Protein AF-0000000074259814 (afdb_homodimer)

Nearest PDB structures (foldseek):
  3u5w-assembly1_A-2  TM=7.850E-01  e=5.175E-07  Brucella abortus 2308
  2hti-assembly1_A-2  TM=7.514E-01  e=2.465E-05  Halalkalibacterium halodurans
  2hq7-assembly1_B  TM=5.993E-01  e=6.341E-03  Clostridium acetobutylicum
  2i02-assembly1_A  TM=4.825E-01  e=2.960E-03  Nostoc punctiforme PCC 73102
  7kpz-assembly1_A  TM=5.649E-01  e=2.610E-02  Streptococcus sp.

pLDDT: mean 84.38, std 19.44, range [22.45, 98.81]

InterPro domains:
  IPR012349 FMN-binding split barrel [G3DSA:2.30.110.10] (7-139)
  IPR024747 Pyridoxamine 5'-phosphate oxidase-related [PF12900] (12-137)

Structure (mmCIF, N/CA/C/O backbone):
data_AF-0000000074259814-model_v1
#
loop_
_entity.id
_entity.type
_entity.pdbx_description
1 polymer "Pyridoxamine 5'-phosphate oxidase family protein"
#
loop_
_atom_site.group_PDB
_atom_site.id
_atom_site.type_symbol
_atom_site.label_atom_id
_atom_site.label_alt_id
_atom_site.label_comp_id
_atom_site.label_asym_id
_atom_site.label_entity_id
_atom_site.label_seq_id
_atom_site.pdbx_PDB_ins_code
_atom_site.Cartn_x
_atom_site.Cartn_y
_atom_site.Cartn_z
_atom_site.occupancy
_atom_site.B_iso_or_equiv
_atom_site.auth_seq_id
_atom_site.auth_comp_id
_atom_site.auth_asym_id
_atom_site.auth_atom_id
_atom_site.pdbx_PDB_model_num
ATOM 1 N N . MET A 1 1 ? -16.906 -29.109 -0.306 1 22.45 1 MET A N 1
ATOM 2 C CA . MET A 1 1 ? -15.516 -28.703 -0.455 1 22.45 1 MET A CA 1
ATOM 3 C C . MET A 1 1 ? -15.414 -27.188 -0.625 1 22.45 1 MET A C 1
ATOM 5 O O . MET A 1 1 ? -15.828 -26.641 -1.652 1 22.45 1 MET A O 1
ATOM 9 N N . ASN A 1 2 ? -15.75 -26.375 0.328 1 28.73 2 ASN A N 1
ATOM 10 C CA . ASN A 1 2 ? -15.836 -24.922 0.382 1 28.73 2 ASN A CA 1
ATOM 11 C C . ASN A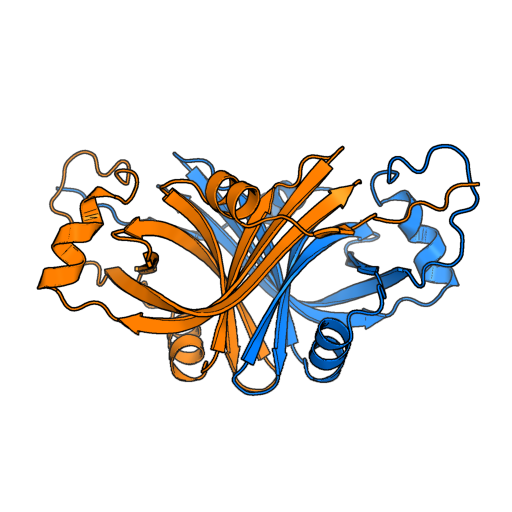 1 2 ? -14.539 -24.266 -0.099 1 28.73 2 ASN A C 1
ATOM 13 O O . ASN A 1 2 ? -13.461 -24.562 0.418 1 28.73 2 ASN A O 1
ATOM 17 N N . GLY A 1 3 ? -14.32 -24.188 -1.345 1 33.53 3 GLY A N 1
ATOM 18 C CA . GLY A 1 3 ? -13.125 -23.672 -1.995 1 33.53 3 GLY A CA 1
ATOM 19 C C . GLY A 1 3 ? -12.547 -22.453 -1.311 1 33.53 3 GLY A C 1
ATOM 20 O O . GLY A 1 3 ? -13.219 -21.812 -0.496 1 33.53 3 GLY A O 1
ATOM 21 N N . PRO A 1 4 ? -11.203 -22.312 -1.017 1 41.69 4 PRO A N 1
ATOM 22 C CA . PRO A 1 4 ? -10.516 -21.281 -0.24 1 41.69 4 PRO A CA 1
ATOM 23 C C . PRO A 1 4 ? -10.914 -19.875 -0.662 1 41.69 4 PRO A C 1
ATOM 25 O O . PRO A 1 4 ? -10.062 -18.984 -0.753 1 41.69 4 PRO A O 1
ATOM 28 N N . PHE A 1 5 ? -12.258 -19.672 -1.008 1 45.06 5 PHE A N 1
ATOM 29 C CA . PHE A 1 5 ? -12.664 -18.328 -1.432 1 45.06 5 PHE A CA 1
ATOM 30 C C . PHE A 1 5 ? -12.414 -17.312 -0.329 1 45.06 5 PHE A C 1
ATOM 32 O O . PHE A 1 5 ? -12.492 -17.641 0.857 1 45.06 5 PHE A O 1
ATOM 39 N N . THR A 1 6 ? -11.398 -16.531 -0.652 1 55.47 6 THR A N 1
ATOM 40 C CA . THR A 1 6 ? -11.438 -15.32 0.168 1 55.47 6 THR A CA 1
ATOM 41 C C . THR A 1 6 ? -12.789 -14.617 0.036 1 55.47 6 THR A C 1
ATOM 43 O O . THR A 1 6 ? -13.266 -14.383 -1.076 1 55.47 6 THR A O 1
ATOM 46 N N . TYR A 1 7 ? -13.695 -14.891 0.992 1 61.22 7 TYR A N 1
ATOM 47 C CA . TYR A 1 7 ? -14.961 -14.172 1.06 1 61.22 7 TYR A CA 1
ATOM 48 C C . TYR A 1 7 ? -14.742 -12.727 1.497 1 61.22 7 TYR A C 1
ATOM 50 O O . TYR A 1 7 ? -14.094 -12.469 2.516 1 61.22 7 TYR A O 1
ATOM 58 N N . THR A 1 8 ? -14.961 -11.945 0.479 1 72.31 8 THR A N 1
ATOM 59 C CA . THR A 1 8 ? -14.883 -10.523 0.776 1 72.31 8 THR A CA 1
ATOM 60 C C . THR A 1 8 ? -16.281 -9.938 0.983 1 72.31 8 THR A C 1
ATOM 62 O O . THR A 1 8 ? -17.188 -10.188 0.189 1 72.31 8 THR A O 1
ATOM 65 N N . ALA A 1 9 ? -16.5 -9.453 2.205 1 82.31 9 ALA A N 1
ATOM 66 C CA . ALA A 1 9 ? -17.734 -8.766 2.521 1 82.31 9 ALA A CA 1
ATOM 67 C C . ALA A 1 9 ? -17.516 -7.266 2.699 1 82.31 9 ALA A C 1
ATOM 69 O O . ALA A 1 9 ? -16.469 -6.848 3.203 1 82.31 9 ALA A O 1
ATOM 70 N N . GLY A 1 10 ? -18.562 -6.527 2.307 1 91.75 10 GLY A N 1
ATOM 71 C CA . GLY A 1 10 ? -18.484 -5.094 2.531 1 91.75 10 GLY A CA 1
ATOM 72 C C . GLY A 1 10 ? -18.594 -4.711 3.994 1 91.75 10 GLY A C 1
ATOM 73 O O . GLY A 1 10 ? -19.219 -5.418 4.781 1 91.75 10 GLY A O 1
ATOM 74 N N . MET A 1 11 ? -17.906 -3.711 4.332 1 94.5 11 MET A N 1
ATOM 75 C CA . MET A 1 11 ? -18.031 -3.096 5.648 1 94.5 11 MET A CA 1
ATOM 76 C C . MET A 1 11 ? -19.016 -1.937 5.617 1 94.5 11 MET A C 1
ATOM 78 O O . MET A 1 11 ? -19.094 -1.201 4.633 1 94.5 11 MET A O 1
ATOM 82 N N . ASP A 1 12 ? -19.703 -1.802 6.699 1 94.31 12 ASP A N 1
ATOM 83 C CA . ASP A 1 12 ? -20.562 -0.622 6.762 1 94.31 12 ASP A CA 1
ATOM 84 C C . ASP A 1 12 ? -19.797 0.584 7.305 1 94.31 12 ASP A C 1
ATOM 86 O O . ASP A 1 12 ? -18.625 0.477 7.641 1 94.31 12 ASP A O 1
ATOM 90 N N . GLU A 1 13 ? -20.531 1.674 7.312 1 94.06 13 GLU A N 1
ATOM 91 C CA . GLU A 1 13 ? -19.875 2.934 7.652 1 94.06 13 GLU A CA 1
ATOM 92 C C . GLU A 1 13 ? -19.297 2.893 9.07 1 94.06 13 GLU A C 1
ATOM 94 O O . GLU A 1 13 ? -18.203 3.398 9.32 1 94.06 13 GLU A O 1
ATOM 99 N N . ALA A 1 14 ? -20.016 2.299 9.969 1 96.06 14 ALA A N 1
ATOM 100 C CA . ALA A 1 14 ? -19.562 2.215 11.352 1 96.06 14 ALA A CA 1
ATOM 101 C C . ALA A 1 14 ? -18.297 1.354 11.461 1 96.06 14 ALA A C 1
ATOM 103 O O . ALA A 1 14 ? -17.375 1.685 12.203 1 96.06 14 ALA A O 1
ATOM 104 N N . GLU A 1 15 ? -18.266 0.265 10.758 1 95.62 15 GLU A N 1
ATOM 105 C CA . GLU A 1 15 ? -17.109 -0.625 10.727 1 95.62 15 GLU A CA 1
ATOM 106 C C . GLU A 1 15 ? -15.891 0.081 10.148 1 95.62 15 GLU A C 1
ATOM 108 O O . GLU A 1 15 ? -14.773 -0.07 10.656 1 95.62 15 GLU A O 1
ATOM 113 N N . VAL A 1 16 ? -16.109 0.835 9.055 1 96.19 16 VAL A N 1
ATOM 114 C CA . VAL A 1 16 ? -15.031 1.577 8.398 1 96.19 16 VAL A CA 1
ATOM 115 C C . VAL A 1 16 ? -14.453 2.604 9.367 1 96.19 16 VAL A C 1
ATOM 117 O O . VAL A 1 16 ? -13.227 2.713 9.508 1 96.19 16 VAL A O 1
ATOM 120 N N . GLU A 1 17 ? -15.305 3.334 10.086 1 95.25 17 GLU A N 1
ATOM 121 C CA . GLU A 1 17 ? -14.844 4.336 11.039 1 95.25 17 GLU A CA 1
ATOM 122 C C . GLU A 1 17 ? -14.047 3.695 12.172 1 95.25 17 GLU A C 1
ATOM 124 O O . GLU A 1 17 ? -13.008 4.223 12.578 1 95.25 17 GLU A O 1
ATOM 129 N N . ALA A 1 18 ? -14.539 2.584 12.656 1 95.81 18 ALA A N 1
ATOM 130 C CA . ALA A 1 18 ? -13.852 1.876 13.727 1 95.81 18 ALA A CA 1
ATOM 131 C C . ALA A 1 18 ? -12.484 1.377 13.266 1 95.81 18 ALA A C 1
ATOM 133 O O . ALA A 1 18 ? -11.5 1.444 14.016 1 95.81 18 ALA A O 1
ATOM 134 N N . ALA A 1 19 ? -12.398 0.912 12.07 1 95.94 19 ALA A N 1
ATOM 135 C CA . ALA A 1 19 ? -11.156 0.394 11.492 1 95.94 19 ALA A CA 1
ATOM 136 C C . ALA A 1 19 ? -10.117 1.5 11.352 1 95.94 19 ALA A C 1
ATOM 138 O O . ALA A 1 19 ? -8.93 1.287 11.625 1 95.94 19 ALA A O 1
ATOM 139 N N . LEU A 1 20 ? -10.531 2.693 10.93 1 95.62 20 LEU A N 1
ATOM 140 C CA . LEU A 1 20 ? -9.609 3.803 10.711 1 95.62 20 LEU A CA 1
ATOM 141 C C . LEU A 1 20 ? -9.109 4.363 12.031 1 95.62 20 LEU A C 1
ATOM 143 O O . LEU A 1 20 ? -7.949 4.773 12.141 1 95.62 20 LEU A O 1
ATOM 147 N N . GLY A 1 21 ? -10.07 4.395 13.023 1 94.75 21 GLY A N 1
ATOM 148 C CA . GLY A 1 21 ? -9.703 5.012 14.289 1 94.75 21 GLY A CA 1
ATOM 149 C C . GLY A 1 21 ? -9.344 6.48 14.156 1 94.75 21 GLY A C 1
ATOM 150 O O . GLY A 1 21 ? -9.805 7.152 13.234 1 94.75 21 GLY A O 1
ATOM 151 N N . ASP A 1 22 ? -8.469 6.961 15.141 1 93.38 22 ASP A N 1
ATOM 152 C CA . ASP A 1 22 ? -8.164 8.391 15.188 1 93.38 22 ASP A CA 1
ATOM 153 C C . ASP A 1 22 ? -6.867 8.695 14.438 1 93.38 22 ASP A C 1
ATOM 155 O O . ASP A 1 22 ? -6.668 9.82 13.969 1 93.38 22 ASP A O 1
ATOM 159 N N . ALA A 1 23 ? -5.961 7.719 14.492 1 93 23 ALA A N 1
ATOM 160 C CA . ALA A 1 23 ? -4.66 7.871 13.844 1 93 23 ALA A CA 1
ATOM 161 C C . ALA A 1 23 ? -4.016 6.512 13.586 1 93 23 ALA A C 1
ATOM 163 O O . ALA A 1 23 ? -4.449 5.496 14.133 1 93 23 ALA A O 1
ATOM 164 N N . GLY A 1 24 ? -2.959 6.516 12.727 1 92.75 24 GLY A N 1
ATOM 165 C CA . GLY A 1 24 ? -2.234 5.289 12.438 1 92.75 24 GLY A CA 1
ATOM 166 C C . GLY A 1 24 ? -1.347 5.391 11.211 1 92.75 24 GLY A C 1
ATOM 167 O O . GLY A 1 24 ? -0.876 6.48 10.867 1 92.75 24 GLY A O 1
ATOM 168 N N . THR A 1 25 ? -1.003 4.25 10.656 1 94.88 25 THR A N 1
ATOM 169 C CA . THR A 1 25 ? -0.223 4.156 9.43 1 94.88 25 THR A CA 1
ATOM 170 C C . THR A 1 25 ? -1.093 3.668 8.273 1 94.88 25 THR A C 1
ATOM 172 O O . THR A 1 25 ? -1.881 2.732 8.43 1 94.88 25 THR A O 1
ATOM 175 N N . ALA A 1 26 ? -1.048 4.336 7.184 1 97 26 ALA A N 1
ATOM 176 C CA . ALA A 1 26 ? -1.699 3.945 5.934 1 97 26 ALA A CA 1
ATOM 177 C C . ALA A 1 26 ? -0.68 3.783 4.809 1 97 26 ALA A C 1
ATOM 179 O O . ALA A 1 26 ? 0.474 4.195 4.945 1 97 26 ALA A O 1
ATOM 180 N N . VAL A 1 27 ? -1.088 3.162 3.742 1 98.19 27 VAL A N 1
ATOM 181 C CA . VAL A 1 27 ? -0.309 3.189 2.51 1 98.19 27 VAL A CA 1
ATOM 182 C C . VAL A 1 27 ? -0.882 4.238 1.56 1 98.19 27 VAL A C 1
ATOM 184 O O . VAL A 1 27 ? -2.088 4.258 1.298 1 98.19 27 VAL A O 1
ATOM 187 N N . LEU A 1 28 ? -0.039 5.094 1.162 1 98.31 28 LEU A N 1
ATOM 188 C CA . LEU A 1 28 ? -0.382 6.043 0.109 1 98.31 28 LEU A CA 1
ATOM 189 C C . LEU A 1 28 ? 0.084 5.535 -1.253 1 98.31 28 LEU A C 1
ATOM 191 O O . LEU A 1 28 ? 1.278 5.316 -1.462 1 98.31 28 LEU A O 1
ATOM 195 N N . ALA A 1 29 ? -0.827 5.309 -2.168 1 98.81 29 ALA A N 1
ATOM 196 C CA . ALA A 1 29 ? -0.508 4.906 -3.535 1 98.81 29 ALA A CA 1
ATOM 197 C C . ALA A 1 29 ? -0.645 6.082 -4.496 1 98.81 29 ALA A C 1
ATOM 199 O O . ALA A 1 29 ? -1.605 6.852 -4.414 1 98.81 29 ALA A O 1
ATOM 200 N N . LEU A 1 30 ? 0.3 6.273 -5.363 1 98.69 30 LEU A N 1
ATOM 201 C CA . LEU A 1 30 ? 0.395 7.328 -6.363 1 98.69 30 LEU A CA 1
ATOM 202 C C . LEU A 1 30 ? 0.618 6.742 -7.754 1 98.69 30 LEU A C 1
ATOM 204 O O . LEU A 1 30 ? 0.928 5.555 -7.891 1 98.69 30 LEU A O 1
ATOM 208 N N . ALA A 1 31 ? 0.425 7.559 -8.781 1 98.75 31 ALA A N 1
ATOM 209 C CA . ALA A 1 31 ? 0.536 7.082 -10.156 1 98.75 31 ALA A CA 1
ATOM 210 C C . ALA A 1 31 ? 1.151 8.148 -11.062 1 98.75 31 ALA A C 1
ATOM 212 O O . ALA A 1 31 ? 0.877 9.336 -10.898 1 98.75 31 ALA A O 1
ATOM 213 N N . ASP A 1 32 ? 1.951 7.75 -11.93 1 98.44 32 ASP A N 1
ATOM 214 C CA . ASP A 1 32 ? 2.482 8.539 -13.031 1 98.44 32 ASP A CA 1
ATOM 215 C C . ASP A 1 32 ? 2.5 7.73 -14.328 1 98.44 32 ASP A C 1
ATOM 217 O O . ASP A 1 32 ? 3.438 6.969 -14.578 1 98.44 32 ASP A O 1
ATOM 221 N N . GLY A 1 33 ? 1.495 7.988 -15.156 1 98.25 33 GLY A N 1
ATOM 222 C CA . GLY A 1 33 ? 1.36 7.133 -16.328 1 98.25 33 GLY A CA 1
ATOM 223 C C . GLY A 1 33 ? 1.065 5.688 -15.977 1 98.25 33 GLY A C 1
ATOM 224 O O . GLY A 1 33 ? 0.068 5.395 -15.312 1 98.25 33 GLY A O 1
ATOM 225 N N . ASP A 1 34 ? 1.955 4.805 -16.406 1 98.69 34 ASP A N 1
ATOM 226 C CA . ASP A 1 34 ? 1.784 3.375 -16.172 1 98.69 34 ASP A CA 1
ATOM 227 C C . ASP A 1 34 ? 2.705 2.895 -15.047 1 98.69 34 ASP A C 1
ATOM 229 O O . ASP A 1 34 ? 2.965 1.695 -14.922 1 98.69 34 ASP A O 1
ATOM 233 N N . ARG A 1 35 ? 3.178 3.85 -14.242 1 98.62 35 ARG A N 1
ATOM 234 C CA . ARG A 1 35 ? 4.07 3.541 -13.125 1 98.62 35 ARG A CA 1
ATOM 235 C C . ARG A 1 35 ? 3.395 3.828 -11.789 1 98.62 35 ARG A C 1
ATOM 237 O O . ARG A 1 35 ? 2.861 4.918 -11.578 1 98.62 35 ARG A O 1
ATOM 244 N N . ALA A 1 36 ? 3.443 2.846 -10.93 1 98.81 36 ALA A N 1
ATOM 245 C CA . ALA A 1 36 ? 2.865 3.002 -9.594 1 98.81 36 ALA A CA 1
ATOM 246 C C . ALA A 1 36 ? 3.932 3.406 -8.578 1 98.81 36 ALA A C 1
ATOM 248 O O . ALA A 1 36 ? 5.125 3.225 -8.82 1 98.81 36 ALA A O 1
ATOM 249 N N . TYR A 1 37 ? 3.57 3.963 -7.543 1 97.81 37 TYR A N 1
ATOM 250 C CA . TYR A 1 37 ? 4.375 4.266 -6.363 1 97.81 37 TYR A CA 1
ATOM 251 C C . TYR A 1 37 ? 3.568 4.062 -5.09 1 97.81 37 TYR A C 1
ATOM 253 O O . TYR A 1 37 ? 2.361 4.32 -5.059 1 97.81 37 TYR A O 1
ATOM 261 N N . ALA A 1 38 ? 4.133 3.609 -4.059 1 98.25 38 ALA A N 1
ATOM 262 C CA . ALA A 1 38 ? 3.451 3.412 -2.779 1 98.25 38 ALA A CA 1
ATOM 263 C C . ALA A 1 38 ? 4.418 3.584 -1.611 1 98.25 38 ALA A C 1
ATOM 265 O O . ALA A 1 38 ? 5.578 3.168 -1.691 1 98.25 38 ALA A O 1
ATOM 266 N N . VAL A 1 39 ? 3.93 4.129 -0.521 1 95.69 39 VAL A N 1
ATOM 267 C CA . VAL A 1 39 ? 4.746 4.367 0.665 1 95.69 39 VAL A CA 1
ATOM 268 C C . VAL A 1 39 ? 3.859 4.379 1.908 1 95.69 39 VAL A C 1
ATOM 270 O O . VAL A 1 39 ? 2.736 4.887 1.874 1 95.69 39 VAL A O 1
ATOM 273 N N . PRO A 1 40 ? 4.352 3.803 2.986 1 95.94 40 PRO A N 1
ATOM 274 C CA . PRO A 1 40 ? 3.605 3.996 4.23 1 95.94 40 PRO A CA 1
ATOM 275 C C . PRO A 1 40 ? 3.697 5.426 4.762 1 95.94 40 PRO A C 1
ATOM 277 O O . PRO A 1 40 ? 4.766 6.039 4.699 1 95.94 40 PRO A O 1
ATOM 280 N N . VAL A 1 41 ? 2.6 5.906 5.223 1 92.75 41 VAL A N 1
ATOM 281 C CA . VAL A 1 41 ? 2.561 7.25 5.789 1 92.75 41 VAL A CA 1
ATOM 282 C C . VAL A 1 41 ? 1.709 7.25 7.059 1 92.75 41 VAL A C 1
ATOM 284 O O . VAL A 1 41 ? 0.817 6.414 7.215 1 92.75 41 VAL A O 1
ATOM 287 N N . SER A 1 42 ? 1.939 8.172 7.91 1 92.12 42 SER A N 1
ATOM 288 C CA . SER A 1 42 ? 1.06 8.383 9.055 1 92.12 42 SER A CA 1
ATOM 289 C C . SER A 1 42 ? -0.194 9.156 8.656 1 92.12 42 SER A C 1
ATOM 291 O O . SER A 1 42 ? -0.139 10.039 7.801 1 92.12 42 SER A O 1
ATOM 293 N N . TYR A 1 43 ? -1.239 8.812 9.312 1 95.06 43 TYR A N 1
ATOM 294 C CA . TYR A 1 43 ? -2.459 9.586 9.125 1 95.06 43 TYR A CA 1
ATOM 295 C C . TYR A 1 43 ? -3.123 9.891 10.461 1 95.06 43 TYR A C 1
ATOM 297 O O . TYR A 1 43 ? -2.852 9.227 11.461 1 95.06 43 TYR A O 1
ATOM 305 N N . ALA A 1 44 ? -3.955 10.906 10.422 1 95 44 ALA A N 1
ATOM 306 C CA . ALA A 1 44 ? -4.828 11.25 11.539 1 95 44 ALA A CA 1
ATOM 307 C C . ALA A 1 44 ? -6.191 11.727 11.039 1 95 44 ALA A C 1
ATOM 309 O O . ALA A 1 44 ? -6.316 12.203 9.906 1 95 44 ALA A O 1
ATOM 310 N N . ARG A 1 45 ? -7.152 11.5 11.93 1 95.25 45 ARG A N 1
ATOM 311 C CA . ARG A 1 45 ? -8.484 12.039 11.68 1 95.25 45 ARG A CA 1
ATOM 312 C C . ARG A 1 45 ? -8.672 13.391 12.367 1 95.25 45 ARG A C 1
ATOM 314 O O . ARG A 1 45 ? -8.336 13.547 13.539 1 95.25 45 ARG A O 1
ATOM 321 N N . ALA A 1 46 ? -9.102 14.352 11.609 1 91.5 46 ALA A N 1
ATOM 322 C CA . ALA A 1 46 ? -9.344 15.688 12.148 1 91.5 46 ALA A CA 1
ATOM 323 C C . ALA A 1 46 ? -10.609 16.297 11.547 1 91.5 46 ALA A C 1
ATOM 325 O O . ALA A 1 46 ? -10.695 16.5 10.336 1 91.5 46 ALA A O 1
ATOM 326 N N . ASP A 1 47 ? -11.617 16.562 12.43 1 88.19 47 ASP A N 1
ATOM 327 C CA . ASP A 1 47 ? -12.875 17.172 12.008 1 88.19 47 ASP A CA 1
ATOM 328 C C . ASP A 1 47 ? -13.523 16.375 10.875 1 88.19 47 ASP A C 1
ATOM 330 O O . ASP A 1 47 ? -13.945 16.953 9.875 1 88.19 47 ASP A O 1
ATOM 334 N N . GLY A 1 48 ? -13.391 15.047 10.938 1 88.56 48 GLY A N 1
ATOM 335 C CA . GLY A 1 48 ? -14.031 14.172 9.969 1 88.56 48 GLY A CA 1
ATOM 336 C C . GLY A 1 48 ? -13.164 13.914 8.742 1 88.56 48 GLY A C 1
ATOM 337 O O . GLY A 1 48 ? -13.508 13.086 7.898 1 88.56 48 GLY A O 1
ATOM 338 N N . ASP A 1 49 ? -12.031 14.641 8.719 1 94.38 49 ASP A N 1
ATOM 339 C CA . ASP A 1 49 ? -11.156 14.492 7.559 1 94.38 49 ASP A CA 1
ATOM 340 C C . ASP A 1 49 ? -10.023 13.516 7.848 1 94.38 49 ASP A C 1
ATOM 342 O O . ASP A 1 49 ? -9.609 13.359 9 1 94.38 49 ASP A O 1
ATOM 346 N N . LEU A 1 50 ? -9.648 12.836 6.809 1 97.12 50 LEU A N 1
ATOM 347 C CA . LEU A 1 50 ? -8.398 12.086 6.859 1 97.12 50 LEU A CA 1
ATOM 348 C C . LEU A 1 50 ? -7.23 12.953 6.406 1 97.12 50 LEU A C 1
ATOM 350 O O . LEU A 1 50 ? -7.266 13.531 5.32 1 97.12 50 LEU A O 1
ATOM 354 N N . VAL A 1 51 ? -6.234 13.102 7.289 1 96.88 51 VAL A N 1
ATOM 355 C CA . VAL A 1 51 ? -5.039 13.891 6.996 1 96.88 51 VAL A CA 1
ATOM 356 C C . VAL A 1 51 ? -3.811 12.984 6.992 1 96.88 51 VAL A C 1
ATOM 358 O O . VAL A 1 51 ? -3.625 12.18 7.902 1 96.88 51 VAL A O 1
ATOM 361 N N . VAL A 1 52 ? -3.025 13.102 5.926 1 95.75 52 VAL A N 1
ATOM 362 C CA . VAL A 1 52 ? -1.802 12.312 5.871 1 95.75 52 VAL A CA 1
ATOM 363 C C . VAL A 1 52 ? -0.587 13.227 6 1 95.75 52 VAL A C 1
ATOM 365 O O . VAL A 1 52 ? -0.619 14.383 5.559 1 95.75 52 VAL A O 1
ATOM 368 N N . ARG A 1 53 ? 0.451 12.68 6.602 1 92.19 53 ARG A N 1
ATOM 369 C CA . ARG A 1 53 ? 1.715 13.391 6.766 1 92.19 53 ARG A CA 1
ATOM 370 C C . ARG A 1 53 ? 2.758 12.891 5.77 1 92.19 53 ARG A C 1
ATOM 372 O O . ARG A 1 53 ? 3.043 11.695 5.711 1 92.19 53 ARG A O 1
ATOM 379 N N . LEU A 1 54 ? 3.215 13.828 4.953 1 89.19 54 LEU A N 1
ATOM 380 C CA . LEU A 1 54 ? 4.273 13.523 3.996 1 89.19 54 LEU A CA 1
ATOM 381 C C . LEU A 1 54 ? 5.543 14.305 4.324 1 89.19 54 LEU A C 1
ATOM 383 O O . LEU A 1 54 ? 5.48 15.492 4.645 1 89.19 54 LEU A O 1
ATOM 387 N N . THR A 1 55 ? 6.648 13.562 4.43 1 76.31 55 THR A N 1
ATOM 388 C CA . THR A 1 55 ? 7.922 14.234 4.645 1 76.31 55 THR A CA 1
ATOM 389 C C . THR A 1 55 ? 8.609 14.523 3.314 1 76.31 55 THR A C 1
ATOM 391 O O . THR A 1 55 ? 8.562 13.711 2.395 1 76.31 55 THR A O 1
ATOM 394 N N . ASP A 1 56 ? 8.914 15.742 3.107 1 67 56 ASP A N 1
ATOM 395 C CA . ASP A 1 56 ? 9.789 16.062 1.98 1 67 56 ASP A CA 1
ATOM 396 C C . ASP A 1 56 ? 11.242 15.703 2.295 1 67 56 ASP A C 1
ATOM 398 O O . ASP A 1 56 ? 12.016 16.562 2.715 1 67 56 ASP A O 1
ATOM 402 N N . ASP A 1 57 ? 11.625 14.438 2.229 1 64.06 57 ASP A N 1
ATOM 403 C CA . ASP A 1 57 ? 12.938 13.914 2.598 1 64.06 57 ASP A CA 1
ATOM 404 C C . ASP A 1 57 ? 13.906 13.984 1.419 1 64.06 57 ASP A C 1
ATOM 406 O O . ASP A 1 57 ? 14.969 13.367 1.452 1 64.06 57 ASP A O 1
ATOM 410 N N . GLY A 1 58 ? 13.469 14.812 0.488 1 65.19 58 GLY A N 1
ATOM 411 C CA . GLY A 1 58 ? 14.336 14.906 -0.679 1 65.19 58 GLY A CA 1
ATOM 412 C C . GLY A 1 58 ? 14.117 13.781 -1.677 1 65.19 58 GLY A C 1
ATOM 413 O O . GLY A 1 58 ? 14.828 13.68 -2.674 1 65.19 58 GLY A O 1
ATOM 414 N N . ASP A 1 59 ? 13.148 12.977 -1.308 1 73.56 59 ASP A N 1
ATOM 415 C CA . ASP A 1 5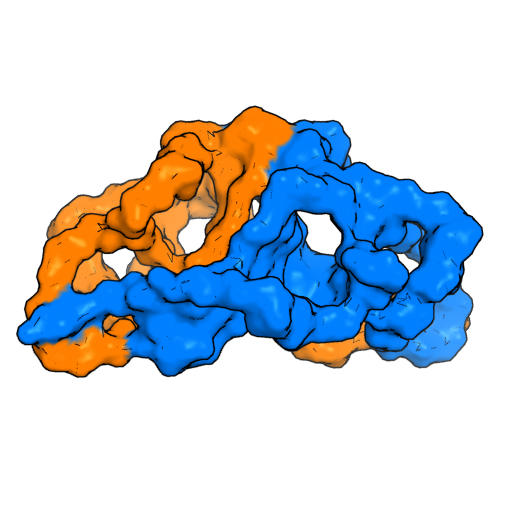9 ? 12.844 11.922 -2.266 1 73.56 59 ASP A CA 1
ATOM 416 C C . ASP A 1 59 ? 12.18 12.484 -3.52 1 73.56 59 ASP A C 1
ATOM 418 O O . ASP A 1 59 ? 10.961 12.641 -3.566 1 73.56 59 ASP A O 1
ATOM 422 N N . ALA A 1 60 ? 12.938 12.734 -4.434 1 76.19 60 ALA A N 1
ATOM 423 C CA . ALA A 1 60 ? 12.484 13.328 -5.688 1 76.19 60 ALA A CA 1
ATOM 424 C C . ALA A 1 60 ? 11.453 12.445 -6.371 1 76.19 60 ALA A C 1
ATOM 426 O O . ALA A 1 60 ? 10.539 12.938 -7.035 1 76.19 60 ALA A O 1
ATOM 427 N N . THR A 1 61 ? 11.617 11.195 -6.191 1 84.31 61 THR A N 1
ATOM 428 C CA . THR A 1 61 ? 10.68 10.266 -6.816 1 84.31 61 THR A CA 1
ATOM 429 C C . THR A 1 61 ? 9.281 10.43 -6.23 1 84.31 61 THR A C 1
ATOM 431 O O . THR A 1 61 ? 8.305 10.562 -6.969 1 84.31 61 THR A O 1
ATOM 434 N N . LYS A 1 62 ? 9.227 10.516 -4.922 1 87.12 62 LYS A N 1
ATOM 435 C CA . LYS A 1 62 ? 7.934 10.695 -4.266 1 87.12 62 LYS A CA 1
ATOM 436 C C . LYS A 1 62 ? 7.27 12 -4.711 1 87.12 62 LYS A C 1
ATOM 438 O O . LYS A 1 62 ? 6.074 12.023 -5.008 1 87.12 62 LYS A O 1
ATOM 443 N N . LEU A 1 63 ? 8.047 13.008 -4.812 1 87 63 LEU A N 1
ATOM 444 C CA . LEU A 1 63 ? 7.527 14.32 -5.188 1 87 63 LEU A CA 1
ATOM 445 C C . LEU A 1 63 ? 7.027 14.312 -6.629 1 87 63 LEU A C 1
ATOM 447 O O . LEU A 1 63 ? 6.008 14.93 -6.938 1 87 63 LEU A O 1
ATOM 451 N N . ALA A 1 64 ? 7.742 13.703 -7.496 1 93.06 64 ALA A N 1
ATOM 452 C CA . ALA A 1 64 ? 7.328 13.609 -8.891 1 93.06 64 ALA A CA 1
ATOM 453 C C . ALA A 1 64 ? 5.996 12.875 -9.023 1 93.06 64 ALA A C 1
ATOM 455 O O . ALA A 1 64 ? 5.121 13.297 -9.781 1 93.06 64 ALA A O 1
ATOM 456 N N . PHE A 1 65 ? 5.836 11.836 -8.258 1 96.44 65 PHE A N 1
ATOM 457 C CA . PHE A 1 65 ? 4.582 11.086 -8.297 1 96.44 65 PHE A CA 1
ATOM 458 C C . PHE A 1 65 ? 3.445 11.914 -7.703 1 96.44 65 PHE A C 1
ATOM 460 O O . PHE A 1 65 ? 2.312 11.859 -8.188 1 96.44 65 PHE A O 1
ATOM 467 N N . LEU A 1 66 ? 3.773 12.609 -6.672 1 94.94 66 LEU A N 1
ATOM 468 C CA . LEU A 1 66 ? 2.762 13.469 -6.066 1 94.94 66 LEU A CA 1
ATOM 469 C C . LEU A 1 66 ? 2.242 14.492 -7.074 1 94.94 66 LEU A C 1
ATOM 471 O O . LEU A 1 66 ? 1.037 14.75 -7.137 1 94.94 66 LEU A O 1
ATOM 475 N N . ASP A 1 67 ? 3.119 15.039 -7.836 1 94.56 67 ASP A N 1
ATOM 476 C CA . ASP A 1 67 ? 2.771 16.047 -8.836 1 94.56 67 ASP A CA 1
ATOM 477 C C . ASP A 1 67 ? 1.96 15.438 -9.977 1 94.56 67 ASP A C 1
ATOM 479 O O . ASP A 1 67 ? 1.072 16.094 -10.531 1 94.56 67 ASP A O 1
ATOM 483 N N . ALA A 1 68 ? 2.217 14.219 -10.305 1 97.88 68 ALA A N 1
ATOM 484 C CA . ALA A 1 68 ? 1.621 13.562 -11.469 1 97.88 68 ALA A CA 1
ATOM 485 C C . ALA A 1 68 ? 0.27 12.945 -11.125 1 97.88 68 ALA A C 1
ATOM 487 O O . ALA A 1 68 ? -0.532 12.656 -12.016 1 97.88 68 ALA A O 1
ATOM 488 N N . THR A 1 69 ? 0.03 12.695 -9.867 1 98.44 69 THR A N 1
ATOM 489 C CA . THR A 1 69 ? -1.153 11.945 -9.453 1 98.44 69 THR A CA 1
ATOM 490 C C . THR A 1 69 ? -2.348 12.883 -9.273 1 98.44 69 THR A C 1
ATOM 492 O O . THR A 1 69 ? -2.262 13.875 -8.562 1 98.44 69 THR A O 1
ATOM 495 N N . GLU A 1 70 ? -3.459 12.484 -9.898 1 98.5 70 GLU A N 1
ATOM 496 C CA . GLU A 1 70 ? -4.703 13.211 -9.672 1 98.5 70 GLU A CA 1
ATOM 497 C C . GLU A 1 70 ? -5.555 12.523 -8.609 1 98.5 70 GLU A C 1
ATOM 499 O O . GLU A 1 70 ? -6.137 13.188 -7.746 1 98.5 70 GLU A O 1
ATOM 504 N N . GLU A 1 71 ? -5.691 11.266 -8.773 1 98.69 71 GLU A N 1
ATOM 505 C CA . GLU A 1 71 ? -6.445 10.5 -7.781 1 98.69 71 GLU A CA 1
ATOM 506 C C . GLU A 1 71 ? -5.551 9.5 -7.055 1 98.69 71 GLU A C 1
ATOM 508 O O . GLU A 1 71 ? -5.051 8.547 -7.656 1 98.69 71 GLU A O 1
ATOM 513 N N . VAL A 1 72 ? -5.359 9.703 -5.762 1 98.75 72 VAL A N 1
ATOM 514 C CA . VAL A 1 72 ? -4.562 8.828 -4.906 1 98.75 72 VAL A CA 1
ATOM 515 C C . VAL A 1 72 ? -5.457 7.75 -4.301 1 98.75 72 VAL A C 1
ATOM 517 O O . VAL A 1 72 ? -6.688 7.82 -4.402 1 98.75 72 VAL A O 1
ATOM 520 N N . VAL A 1 73 ? -4.898 6.738 -3.711 1 98.6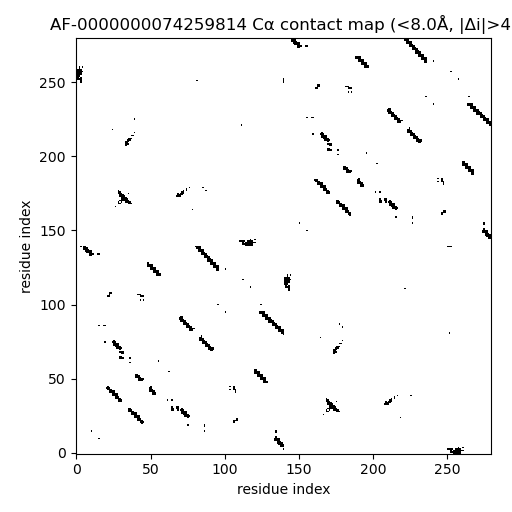9 73 VAL A N 1
ATOM 521 C CA . VAL A 1 73 ? -5.543 5.809 -2.789 1 98.69 73 VAL A CA 1
ATOM 522 C C . VAL A 1 73 ? -4.84 5.852 -1.435 1 98.69 73 VAL A C 1
ATOM 524 O O . VAL A 1 73 ? -3.609 5.848 -1.366 1 98.69 73 VAL A O 1
ATOM 527 N N . VAL A 1 74 ? -5.523 6.023 -0.421 1 98.75 74 VAL A N 1
ATOM 528 C CA . VAL A 1 74 ? -5.07 5.773 0.945 1 98.75 74 VAL A CA 1
ATOM 529 C C . VAL A 1 74 ? -5.664 4.465 1.456 1 98.75 74 VAL A C 1
ATOM 531 O O . VAL A 1 74 ? -6.887 4.309 1.504 1 98.75 74 VAL A O 1
ATOM 534 N N . LEU A 1 75 ? -4.812 3.539 1.785 1 98.69 75 LEU A N 1
ATOM 535 C CA . LEU A 1 75 ? -5.219 2.186 2.146 1 98.69 75 LEU A CA 1
ATOM 536 C C . LEU A 1 75 ? -4.816 1.86 3.58 1 98.69 75 LEU A C 1
ATOM 538 O O . LEU A 1 75 ? -3.654 2.025 3.953 1 98.69 75 LEU A O 1
ATOM 542 N N . VAL A 1 76 ? -5.754 1.487 4.398 1 97.94 76 VAL A N 1
ATOM 543 C CA . VAL A 1 76 ? -5.539 0.926 5.727 1 97.94 76 VAL A CA 1
ATOM 544 C C . VAL A 1 76 ? -6.039 -0.516 5.766 1 97.94 76 VAL A C 1
ATOM 546 O O . VAL A 1 76 ? -7.129 -0.815 5.27 1 97.94 76 VAL A O 1
ATOM 549 N N . TYR A 1 77 ? -5.199 -1.403 6.34 1 96.81 77 TYR A N 1
ATOM 550 C CA . TYR A 1 77 ? -5.652 -2.791 6.34 1 96.81 77 TYR A CA 1
ATOM 551 C C . TYR A 1 77 ? -5.098 -3.545 7.543 1 96.81 77 TYR A C 1
ATOM 553 O O . TYR A 1 77 ? -4.156 -3.084 8.195 1 96.81 77 TYR A O 1
ATOM 561 N N . ASP A 1 78 ? -5.703 -4.551 7.879 1 94.75 78 ASP A N 1
ATOM 562 C CA . ASP A 1 78 ? -5.312 -5.527 8.891 1 94.75 78 ASP A CA 1
ATOM 563 C C . ASP A 1 78 ? -5.156 -6.918 8.281 1 94.75 78 ASP A C 1
ATOM 565 O O . ASP A 1 78 ? -6.004 -7.359 7.504 1 94.75 78 ASP A O 1
ATOM 569 N N . ASP A 1 79 ? -4.059 -7.543 8.586 1 90.44 79 ASP A N 1
ATOM 570 C CA . ASP A 1 79 ? -3.773 -8.82 7.938 1 90.44 79 ASP A CA 1
ATOM 571 C C . ASP A 1 79 ? -3.955 -9.984 8.914 1 90.44 79 ASP A C 1
ATOM 573 O O . ASP A 1 79 ? -3.244 -10.984 8.828 1 90.44 79 ASP A O 1
ATOM 577 N N . ASP A 1 80 ? -4.891 -9.836 9.781 1 85.94 80 ASP A N 1
ATOM 578 C CA . ASP A 1 80 ? -5.203 -10.969 10.656 1 85.94 80 ASP A CA 1
ATOM 579 C C . ASP A 1 80 ? -5.387 -12.25 9.852 1 85.94 80 ASP A C 1
ATOM 581 O O . ASP A 1 80 ? -6.105 -12.266 8.852 1 85.94 80 ASP A O 1
ATOM 585 N N . PRO A 1 81 ? -4.742 -13.297 10.227 1 76.69 81 PRO A N 1
ATOM 586 C CA . PRO A 1 81 ? -4.75 -14.531 9.438 1 76.69 81 PRO A CA 1
ATOM 587 C C . PRO A 1 81 ? -6.137 -15.172 9.344 1 76.69 81 PRO A C 1
ATOM 589 O O . PRO A 1 81 ? -6.395 -15.961 8.438 1 76.69 81 PRO A O 1
ATOM 592 N N . LYS A 1 82 ? -7.102 -14.914 10.312 1 78.25 82 LYS A N 1
ATOM 593 C CA . LYS A 1 82 ? -8.438 -15.492 10.266 1 78.25 82 LYS A CA 1
ATOM 594 C C . LYS A 1 82 ? -9.414 -14.578 9.539 1 78.25 82 LYS A C 1
ATOM 596 O O . LYS A 1 82 ? -10.164 -15.023 8.664 1 78.25 82 LYS A O 1
ATOM 601 N N . GLU A 1 83 ? -9.391 -13.312 9.969 1 85.25 83 GLU A N 1
ATOM 602 C CA . GLU A 1 83 ? -10.281 -12.32 9.375 1 85.25 83 GLU A CA 1
ATOM 603 C C . GLU A 1 83 ? -9.594 -10.961 9.266 1 85.25 83 GLU A C 1
ATOM 605 O O . GLU A 1 83 ? -9.492 -10.227 10.25 1 85.25 83 GLU A O 1
ATOM 610 N N . GLY A 1 84 ? -9.203 -10.711 8.078 1 91.5 84 GLY A N 1
ATOM 611 C CA . GLY A 1 84 ? -8.617 -9.406 7.828 1 91.5 84 GLY A CA 1
ATOM 612 C C . GLY A 1 84 ? -9.602 -8.406 7.254 1 91.5 84 GLY A C 1
ATOM 613 O O . GLY A 1 84 ? -10.75 -8.75 6.98 1 91.5 84 GLY A O 1
ATOM 614 N N . TRP A 1 85 ? -9.219 -7.188 7.234 1 95.38 85 TRP A N 1
ATOM 615 C CA . TRP A 1 85 ? -10.031 -6.148 6.609 1 95.38 85 TRP A CA 1
ATOM 616 C C . TRP A 1 85 ? -9.156 -5.105 5.93 1 95.38 85 TRP A C 1
ATOM 618 O O . TRP A 1 85 ? -7.949 -5.039 6.184 1 95.38 85 TRP A O 1
ATOM 628 N N . SER A 1 86 ? -9.75 -4.363 5.047 1 96.12 86 SER A N 1
ATOM 629 C CA . SER A 1 86 ? -9.102 -3.215 4.422 1 96.12 86 SER A CA 1
ATOM 630 C C . SER A 1 86 ? -10.094 -2.074 4.207 1 96.12 86 SER A C 1
ATOM 632 O O . SER A 1 86 ? -11.289 -2.311 4.039 1 96.12 86 SER A O 1
ATOM 634 N N . VAL A 1 87 ? -9.641 -0.896 4.324 1 97.31 87 VAL A N 1
ATOM 635 C CA . VAL A 1 87 ? -10.359 0.322 3.959 1 97.31 87 VAL A CA 1
ATOM 636 C C . VAL A 1 87 ? -9.57 1.09 2.9 1 97.31 87 VAL A C 1
ATOM 638 O O . VAL A 1 87 ? -8.391 1.391 3.092 1 97.31 87 VAL A O 1
ATOM 641 N N . GLN A 1 88 ? -10.234 1.336 1.792 1 97.44 88 GLN A N 1
ATOM 642 C CA . GLN A 1 88 ? -9.641 2.1 0.697 1 97.44 88 GLN A CA 1
ATOM 643 C C . GLN A 1 88 ? -10.375 3.426 0.497 1 97.44 88 GLN A C 1
ATOM 645 O O . GLN A 1 88 ? -11.594 3.449 0.325 1 97.44 88 GLN A O 1
ATOM 650 N N . ILE A 1 89 ? -9.625 4.48 0.517 1 97.94 89 ILE A N 1
ATOM 651 C CA . ILE A 1 89 ? -10.164 5.805 0.231 1 97.94 89 ILE A CA 1
ATOM 652 C C . ILE A 1 89 ? -9.5 6.371 -1.022 1 97.94 89 ILE A C 1
ATOM 654 O O . ILE A 1 89 ? -8.273 6.531 -1.063 1 97.94 89 ILE A O 1
ATOM 658 N N . ARG A 1 90 ? -10.289 6.555 -2.029 1 98.12 90 ARG A N 1
ATOM 659 C CA . ARG A 1 90 ? -9.828 7.238 -3.236 1 98.12 90 ARG A CA 1
ATOM 660 C C . ARG A 1 90 ? -10.148 8.727 -3.182 1 98.12 90 ARG A C 1
ATOM 662 O O . ARG A 1 90 ? -11.211 9.117 -2.686 1 98.12 90 ARG A O 1
ATOM 669 N N . GLY A 1 91 ? -9.18 9.5 -3.678 1 98.5 91 GLY A N 1
ATOM 670 C CA . GLY A 1 91 ? -9.469 10.922 -3.697 1 98.5 91 GLY A CA 1
ATOM 671 C C . GLY A 1 91 ? -8.266 11.773 -4.062 1 98.5 91 GLY A C 1
ATOM 672 O O . GLY A 1 91 ? -7.285 11.266 -4.609 1 98.5 91 GLY A O 1
ATOM 673 N N . ARG A 1 92 ? -8.375 13.109 -3.805 1 98.5 92 ARG A N 1
ATOM 674 C CA . ARG A 1 92 ? -7.324 14.07 -4.098 1 98.5 92 ARG A CA 1
ATOM 675 C C . ARG A 1 92 ? -6.648 14.555 -2.818 1 98.5 92 ARG A C 1
ATOM 677 O O . ARG A 1 92 ? -7.305 14.711 -1.786 1 98.5 92 ARG A O 1
ATOM 684 N N . LEU A 1 93 ? -5.371 14.812 -2.924 1 97.69 93 LEU A N 1
ATOM 685 C CA . LEU A 1 93 ? -4.656 15.422 -1.812 1 97.69 93 LEU A CA 1
ATOM 686 C C . LEU A 1 93 ? -4.738 16.953 -1.887 1 97.69 93 LEU A C 1
ATOM 688 O O . LEU A 1 93 ? -4.508 17.531 -2.945 1 97.69 93 LEU A O 1
ATOM 692 N N . VAL A 1 94 ? -5.082 17.469 -0.782 1 96.94 94 VAL A N 1
ATOM 693 C CA . VAL A 1 94 ? -5.113 18.938 -0.659 1 96.94 94 VAL A CA 1
ATOM 694 C C . VA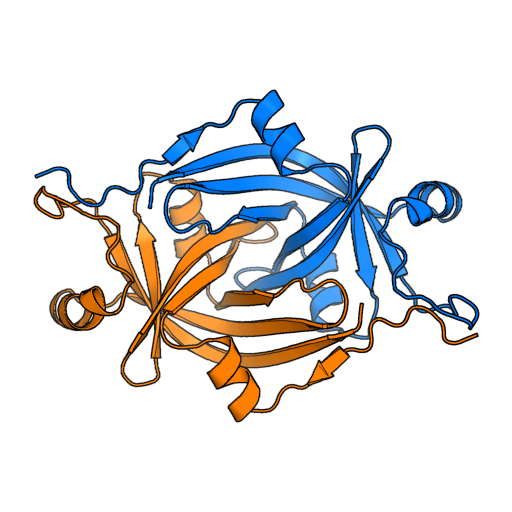L A 1 94 ? -4.164 19.375 0.45 1 96.94 94 VAL A C 1
ATOM 696 O O . VAL A 1 94 ? -4.379 19.062 1.624 1 96.94 94 VAL A O 1
ATOM 699 N N . ARG A 1 95 ? -3.16 20.125 0.081 1 94.44 95 ARG A N 1
ATOM 700 C CA . ARG A 1 95 ? -2.182 20.562 1.065 1 94.44 95 ARG A CA 1
ATOM 701 C C . ARG A 1 95 ? -2.816 21.516 2.074 1 94.44 95 ARG A C 1
ATOM 703 O O . ARG A 1 95 ? -3.52 22.453 1.694 1 94.44 95 ARG A O 1
ATOM 710 N N . LEU A 1 96 ? -2.582 21.266 3.342 1 93.75 96 LEU A N 1
ATOM 711 C CA . LEU A 1 96 ? -3.084 22.156 4.379 1 93.75 96 LEU A CA 1
ATOM 712 C C . LEU A 1 96 ? -2.193 23.391 4.512 1 93.75 96 LEU A C 1
ATOM 714 O O . LEU A 1 96 ? -0.966 23.281 4.453 1 93.75 96 LEU A O 1
ATOM 718 N N . GLU A 1 97 ? -2.869 24.5 4.707 1 93.06 97 GLU A N 1
ATOM 719 C CA . GLU A 1 97 ? -2.125 25.703 5.066 1 93.06 97 GLU A CA 1
ATOM 720 C C . GLU A 1 97 ? -1.53 25.578 6.469 1 93.06 97 GLU A C 1
ATOM 722 O O . GLU A 1 97 ? -2.002 24.797 7.285 1 93.06 97 GLU A O 1
ATOM 727 N N . GLU A 1 98 ? -0.533 26.391 6.652 1 87.75 98 GLU A N 1
ATOM 728 C CA . GLU A 1 98 ? 0.211 26.312 7.906 1 87.75 98 GLU A CA 1
ATOM 729 C C . GLU A 1 98 ? -0.72 26.422 9.109 1 87.75 98 GLU A C 1
ATOM 731 O O . GLU A 1 98 ? -0.574 25.688 10.086 1 87.75 98 GLU A O 1
ATOM 736 N N . SER A 1 99 ? -1.613 27.391 9.094 1 89.38 99 SER A N 1
ATOM 737 C CA . SER A 1 99 ? -2.525 27.594 10.211 1 89.38 99 SER A CA 1
ATOM 738 C C . SER A 1 99 ? -3.373 26.359 10.477 1 89.38 99 SER A C 1
ATOM 740 O O . SER A 1 99 ? -3.574 25.969 11.625 1 89.38 99 SER A O 1
ATOM 742 N N . ALA A 1 100 ? -3.908 25.75 9.461 1 89 100 ALA A N 1
ATOM 743 C CA . ALA A 1 100 ? -4.703 24.531 9.586 1 89 100 ALA A CA 1
ATOM 744 C C . ALA A 1 100 ? -3.838 23.359 10.039 1 89 100 ALA A C 1
ATOM 746 O O . ALA A 1 100 ? -4.266 22.531 10.852 1 89 100 ALA A O 1
ATOM 747 N N . ALA A 1 101 ? -2.633 23.266 9.461 1 87.88 101 ALA A N 1
ATOM 748 C CA . ALA A 1 101 ? -1.707 22.188 9.805 1 87.88 101 ALA A CA 1
ATOM 749 C C . ALA A 1 101 ? -1.38 22.203 11.297 1 87.88 101 ALA A C 1
ATOM 751 O O . ALA A 1 101 ? -1.296 21.156 11.93 1 87.88 101 ALA A O 1
ATOM 752 N N . ARG A 1 102 ? -1.191 23.281 11.844 1 85.69 102 ARG A N 1
ATOM 753 C CA . ARG A 1 102 ? -0.84 23.422 13.258 1 85.69 102 ARG A CA 1
ATOM 754 C C . ARG A 1 102 ? -1.931 22.844 14.148 1 85.69 102 ARG A C 1
ATOM 756 O O . ARG A 1 102 ? -1.639 22.25 15.195 1 85.69 102 ARG A O 1
ATOM 763 N N . ARG A 1 103 ? -3.129 22.938 13.766 1 86.88 103 ARG A N 1
ATOM 764 C CA . ARG A 1 103 ? -4.266 22.516 14.578 1 86.88 103 ARG A CA 1
ATOM 765 C C . ARG A 1 103 ? -4.367 20.984 14.609 1 86.88 103 ARG A C 1
ATOM 767 O O . ARG A 1 103 ? -4.992 20.422 15.508 1 86.88 103 ARG A O 1
ATOM 774 N N . VAL A 1 104 ? -3.793 20.406 13.594 1 87.19 104 VAL A N 1
ATOM 775 C CA . VAL A 1 104 ? -4.016 18.969 13.461 1 87.19 104 VAL A CA 1
ATOM 776 C C . VAL A 1 104 ? -2.74 18.203 13.828 1 87.19 104 VAL A C 1
ATOM 778 O O . VAL A 1 104 ? -2.773 17 14.055 1 87.19 104 VAL A O 1
ATOM 781 N N . ARG A 1 105 ? -1.671 18.859 14 1 83.81 105 ARG A N 1
ATOM 782 C CA . ARG A 1 105 ? -0.368 18.25 14.227 1 83.81 105 ARG A CA 1
ATOM 783 C C . ARG A 1 105 ? -0.38 17.391 15.492 1 83.81 105 ARG A C 1
ATOM 785 O O . ARG A 1 105 ? 0.264 16.344 15.547 1 83.81 105 ARG A O 1
ATOM 792 N N . ASP A 1 106 ? -1.113 17.812 16.438 1 83.12 106 ASP A N 1
ATOM 793 C CA . ASP A 1 106 ? -1.132 17.125 17.719 1 83.12 106 ASP A CA 1
ATOM 794 C C . ASP A 1 106 ? -1.871 15.789 17.609 1 83.12 106 ASP A C 1
ATOM 796 O O . ASP A 1 106 ? -1.804 14.969 18.531 1 83.12 106 ASP A O 1
ATOM 800 N N . ARG A 1 107 ? -2.66 15.641 16.578 1 83.62 107 ARG A N 1
ATOM 801 C CA . ARG A 1 107 ? -3.4 14.398 16.391 1 83.62 107 ARG A CA 1
ATOM 802 C C . ARG A 1 107 ? -2.479 13.281 15.906 1 83.62 107 ARG A C 1
ATOM 804 O O . ARG A 1 107 ? -2.855 12.109 15.922 1 83.62 107 ARG A O 1
ATOM 811 N N . PHE A 1 108 ? -1.399 13.688 15.461 1 79.81 108 PHE A N 1
ATOM 812 C CA . PHE A 1 108 ? -0.418 12.703 15.031 1 79.81 108 PHE A CA 1
ATOM 813 C C . PHE A 1 108 ? 0.427 12.227 16.203 1 79.81 108 PHE A C 1
ATOM 815 O O . PHE A 1 108 ? 0.702 12.992 17.125 1 79.81 108 PHE A O 1
ATOM 822 N N . ASP A 1 109 ? 0.253 10.812 16.578 1 61.62 109 ASP A N 1
ATOM 823 C CA . ASP A 1 109 ? 1.124 10.328 17.641 1 61.62 109 ASP A CA 1
ATOM 824 C C . ASP A 1 109 ? 2.457 11.078 17.641 1 61.62 109 ASP A C 1
ATOM 826 O O . ASP A 1 109 ? 3.004 11.383 16.578 1 61.62 109 ASP A O 1
ATOM 830 N N . PRO A 1 110 ? 2.779 11.641 18.906 1 51.03 110 PRO A N 1
ATOM 831 C CA . PRO A 1 110 ? 4.066 12.32 19.047 1 51.03 110 PRO A CA 1
ATOM 832 C C . PRO A 1 110 ? 5.211 11.562 18.375 1 51.03 110 PRO A C 1
ATOM 834 O O . PRO A 1 110 ? 5.336 10.352 18.562 1 51.03 110 PRO A O 1
ATOM 837 N N . PHE A 1 111 ? 5.305 11.633 17.359 1 46.56 111 PHE A N 1
ATOM 838 C CA . PHE A 1 111 ? 6.641 11.172 17 1 46.56 111 PHE A CA 1
ATOM 839 C C . PHE A 1 111 ? 7.602 11.32 18.172 1 46.56 111 PHE A C 1
ATOM 841 O O . PHE A 1 111 ? 7.484 12.258 18.953 1 46.56 111 PHE A O 1
ATOM 848 N N . ARG A 1 112 ? 7.984 10.07 18.828 1 41.88 112 ARG A N 1
ATOM 849 C CA . ARG A 1 112 ? 8.984 10.297 19.859 1 41.88 112 ARG A CA 1
ATOM 850 C C . ARG A 1 112 ? 9.805 11.555 19.562 1 41.88 112 ARG A C 1
ATOM 852 O O . ARG A 1 112 ? 10.883 11.469 18.969 1 41.88 112 ARG A O 1
ATOM 859 N N . VAL A 1 113 ? 9.289 12.625 19.281 1 37.97 113 VAL A N 1
ATOM 860 C CA . VAL A 1 113 ? 10.125 13.828 19.312 1 37.97 113 VAL A CA 1
ATOM 861 C C . VAL A 1 113 ? 10.641 14.062 20.719 1 37.97 113 VAL A C 1
ATOM 863 O O . VAL A 1 113 ? 9.883 14.461 21.609 1 37.97 113 VAL A O 1
ATOM 866 N N . PHE A 1 114 ? 11.375 13.195 21.406 1 34.12 114 PHE A N 1
ATOM 867 C CA . PHE A 1 114 ? 12.031 13.789 22.562 1 34.12 114 PHE A CA 1
ATOM 868 C C . PHE A 1 114 ? 12.219 15.289 22.359 1 34.12 114 PHE A C 1
ATOM 870 O O . PHE A 1 114 ? 11.617 15.891 21.469 1 34.12 114 PHE A O 1
ATOM 877 N N . ASP A 1 115 ? 13.609 15.766 22.75 1 32.56 115 ASP A N 1
ATOM 878 C CA . ASP A 1 115 ? 14.039 17.125 23.062 1 32.56 115 ASP A CA 1
ATOM 879 C C . ASP A 1 115 ? 13.656 18.094 21.938 1 32.56 115 ASP A C 1
ATOM 881 O O . ASP A 1 115 ? 13.297 19.25 22.203 1 32.56 115 ASP A O 1
ATOM 885 N N . GLU A 1 116 ? 14.648 18.062 20.844 1 33.47 116 GLU A N 1
ATOM 886 C CA . GLU A 1 116 ? 14.945 19.25 20.062 1 33.47 116 GLU A CA 1
ATOM 887 C C . GLU A 1 116 ? 13.742 19.672 19.219 1 33.47 116 GLU A C 1
ATOM 889 O O . GLU A 1 116 ? 12.852 18.859 18.938 1 33.47 116 GLU A O 1
ATOM 894 N N . ASP A 1 117 ? 13.562 21.031 18.906 1 35.28 117 ASP A N 1
ATOM 895 C CA . ASP A 1 117 ? 12.812 21.875 18 1 35.28 117 ASP A CA 1
ATOM 896 C C . ASP A 1 117 ? 12.375 21.109 16.75 1 35.28 117 ASP A C 1
ATOM 898 O O . ASP A 1 117 ? 13.18 20.391 16.156 1 35.28 117 ASP A O 1
ATOM 902 N N . LEU A 1 118 ? 11.195 20.484 16.688 1 41.41 118 LEU A N 1
ATOM 903 C CA . LEU A 1 118 ? 10.656 20.188 15.359 1 41.41 118 LEU A CA 1
ATOM 904 C C . LEU A 1 118 ? 11.391 21 14.281 1 41.41 118 LEU A C 1
ATOM 906 O O . LEU A 1 118 ? 11.125 22.188 14.109 1 41.41 118 LEU A O 1
ATOM 910 N N . VAL A 1 119 ? 12.711 21.047 14.375 1 38.84 119 VAL A N 1
ATOM 911 C CA . VAL A 1 119 ? 13.352 21.688 13.234 1 38.84 119 VAL A CA 1
ATOM 912 C C . VAL A 1 119 ? 12.539 21.422 11.969 1 38.84 119 VAL A C 1
ATOM 914 O O . VAL A 1 119 ? 11.828 20.422 11.875 1 38.84 119 VAL A O 1
ATOM 917 N N . ASP A 1 120 ? 12.516 22.266 10.961 1 44.25 120 ASP A N 1
ATOM 918 C CA . ASP A 1 120 ? 11.898 22.578 9.672 1 44.25 120 ASP A CA 1
ATOM 919 C C . ASP A 1 120 ? 11.812 21.328 8.789 1 44.25 120 ASP A C 1
ATOM 921 O O . ASP A 1 120 ? 12.57 21.188 7.824 1 44.25 120 ASP A O 1
ATOM 925 N N . LEU A 1 121 ? 12.094 20.141 9.234 1 49.06 121 LEU A N 1
ATOM 926 C CA . LEU A 1 121 ? 11.875 19.266 8.086 1 49.06 121 LEU A CA 1
ATOM 927 C C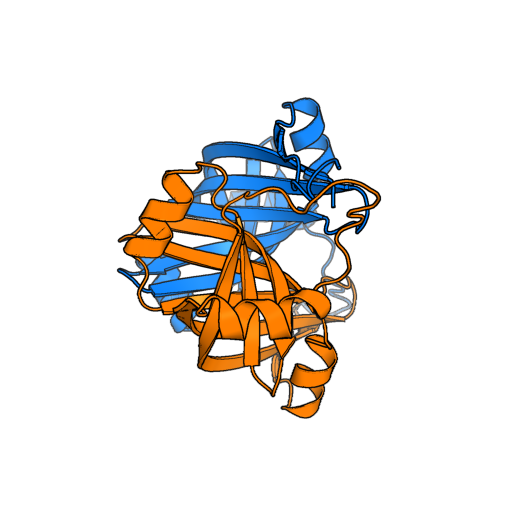 . LEU A 1 121 ? 10.508 19.516 7.461 1 49.06 121 LEU A C 1
ATOM 929 O O . LEU A 1 121 ? 9.586 19.969 8.141 1 49.06 121 LEU A O 1
ATOM 933 N N . ASP A 1 122 ? 10.492 19.859 6.16 1 66.25 122 ASP A N 1
ATOM 934 C CA . ASP A 1 122 ? 9.344 20.25 5.355 1 66.25 122 ASP A CA 1
ATOM 935 C C . ASP A 1 122 ? 8.25 19.188 5.387 1 66.25 122 ASP A C 1
ATOM 937 O O . ASP A 1 122 ? 8.141 18.375 4.465 1 66.25 122 ASP A O 1
ATOM 941 N N . VAL A 1 123 ? 7.848 18.828 6.645 1 77 123 VAL A N 1
ATOM 942 C CA . VAL A 1 123 ? 6.652 18.016 6.781 1 77 123 VAL A CA 1
ATOM 943 C C . VAL A 1 123 ? 5.445 18.75 6.215 1 77 123 VAL A C 1
ATOM 945 O O . VAL A 1 123 ? 5.227 19.938 6.523 1 77 123 VAL A O 1
ATOM 948 N N . ARG A 1 124 ? 4.824 18.031 5.34 1 86.88 124 ARG A N 1
ATOM 949 C CA . ARG A 1 124 ? 3.607 18.578 4.754 1 86.88 124 ARG A CA 1
ATOM 950 C C . ARG A 1 124 ? 2.393 17.719 5.113 1 86.88 124 ARG A C 1
ATOM 952 O O . ARG A 1 124 ? 2.475 16.5 5.133 1 86.88 124 ARG A O 1
ATOM 959 N N . LEU A 1 125 ? 1.438 18.438 5.539 1 92.69 125 LEU A N 1
ATOM 960 C CA . LEU A 1 125 ? 0.179 17.75 5.816 1 92.69 125 LEU A CA 1
ATOM 961 C C . LEU A 1 125 ? -0.808 17.938 4.668 1 92.69 125 LEU A C 1
ATOM 963 O O . LEU A 1 125 ? -0.916 19.047 4.117 1 92.69 125 LEU A O 1
ATOM 967 N N . TYR A 1 126 ? -1.473 16.891 4.305 1 95.75 126 TYR A N 1
ATOM 968 C CA . TYR A 1 126 ? -2.469 16.906 3.24 1 95.75 126 TYR A CA 1
ATOM 969 C C . TYR A 1 126 ? -3.791 16.312 3.723 1 95.75 126 TYR A C 1
ATOM 971 O O . TYR A 1 126 ? -3.818 15.242 4.332 1 95.75 126 TYR A O 1
ATOM 979 N N . ARG A 1 127 ? -4.82 17 3.506 1 97.56 127 ARG A N 1
ATOM 980 C CA . ARG A 1 127 ? -6.141 16.406 3.641 1 97.56 127 ARG A CA 1
ATOM 981 C C . ARG A 1 127 ? -6.484 15.562 2.42 1 97.56 127 ARG A C 1
ATOM 983 O O . ARG A 1 127 ? -6.16 15.93 1.289 1 97.56 127 ARG A O 1
ATOM 990 N N . VAL A 1 128 ? -7.156 14.453 2.625 1 98.12 128 VAL A N 1
ATOM 991 C CA . VAL 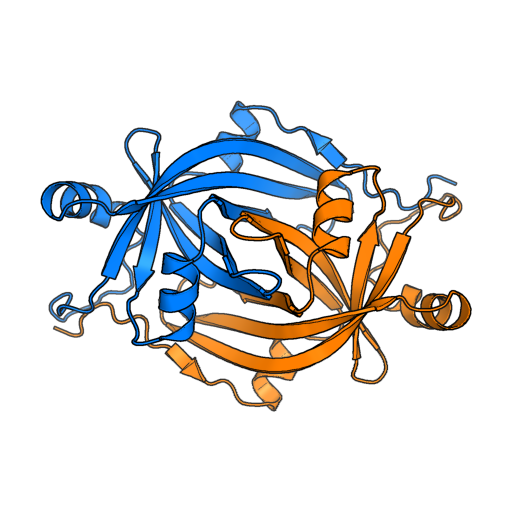A 1 128 ? -7.695 13.656 1.526 1 98.12 128 VAL A CA 1
ATOM 992 C C . VAL A 1 128 ? -9.133 14.086 1.235 1 98.12 128 VAL A C 1
ATOM 994 O O . VAL A 1 128 ? -10 14 2.107 1 98.12 128 VAL A O 1
ATOM 997 N N . ASP A 1 129 ? -9.344 14.617 0.085 1 98.19 129 ASP A N 1
ATOM 998 C CA . ASP A 1 129 ? -10.688 14.883 -0.406 1 98.19 129 ASP A CA 1
ATOM 999 C C . ASP A 1 129 ? -11.258 13.672 -1.138 1 98.19 129 ASP A C 1
ATOM 1001 O O . ASP A 1 129 ? -10.953 13.453 -2.311 1 98.19 129 ASP A O 1
ATOM 1005 N N . PRO A 1 130 ? -12.141 12.891 -0.517 1 97.88 130 PRO A N 1
ATOM 1006 C CA . PRO A 1 130 ? -12.492 11.562 -1.022 1 97.88 130 PRO A CA 1
ATOM 1007 C C . PRO A 1 130 ? -13.453 11.617 -2.213 1 97.88 130 PRO A C 1
ATOM 1009 O O . PRO A 1 130 ? -14.336 12.484 -2.262 1 97.88 130 PRO A O 1
ATOM 1012 N N . THR A 1 131 ? -13.25 10.797 -3.182 1 97 131 THR A N 1
ATOM 1013 C CA . THR A 1 131 ? -14.18 10.562 -4.277 1 97 131 THR A CA 1
ATOM 1014 C C . THR A 1 131 ? -14.906 9.227 -4.094 1 97 131 THR A C 1
ATOM 1016 O O . THR A 1 131 ? -15.992 9.023 -4.641 1 97 131 THR A O 1
ATOM 1019 N N . ALA A 1 132 ? -14.352 8.281 -3.361 1 95.81 132 ALA A N 1
ATOM 1020 C CA . ALA A 1 132 ? -14.945 6.988 -3.041 1 95.81 132 ALA A CA 1
ATOM 1021 C C . ALA A 1 132 ? -14.312 6.383 -1.792 1 95.81 132 ALA A C 1
ATOM 1023 O O . ALA A 1 132 ? -13.172 6.703 -1.454 1 95.81 132 ALA A O 1
ATOM 1024 N N . ARG A 1 133 ? -15.062 5.582 -1.109 1 95.75 133 ARG A N 1
ATOM 1025 C CA . ARG A 1 133 ? -14.617 4.84 0.067 1 95.75 133 ARG A CA 1
ATOM 1026 C C . ARG A 1 133 ? -15.156 3.414 0.051 1 95.75 133 ARG A C 1
ATOM 1028 O O . ARG A 1 133 ? -16.328 3.189 -0.269 1 95.75 133 ARG A O 1
ATOM 1035 N N . ALA A 1 134 ? -14.297 2.477 0.334 1 94.25 134 ALA A N 1
ATOM 1036 C CA . ALA A 1 134 ? -14.719 1.079 0.383 1 94.25 134 ALA A CA 1
ATOM 1037 C C . ALA A 1 134 ? -14.047 0.343 1.537 1 94.25 134 ALA A C 1
ATOM 1039 O O . ALA A 1 134 ? -12.852 0.528 1.786 1 94.25 134 ALA A O 1
ATOM 1040 N N . GLY A 1 135 ? -14.828 -0.336 2.303 1 95.12 135 GLY A N 1
ATOM 1041 C CA . GLY A 1 135 ? -14.344 -1.248 3.326 1 95.12 135 GLY A CA 1
ATOM 1042 C C . GLY A 1 135 ? -14.656 -2.701 3.027 1 95.12 135 GLY A C 1
ATOM 1043 O O . GLY A 1 135 ? -15.781 -3.033 2.658 1 95.12 135 GLY A O 1
ATOM 1044 N N . ARG A 1 136 ? -13.641 -3.568 3.17 1 92.38 136 ARG A N 1
ATOM 1045 C CA . ARG A 1 136 ? -13.828 -4.984 2.873 1 92.38 136 ARG A CA 1
ATOM 1046 C C . ARG A 1 136 ? -13.289 -5.855 4.004 1 92.38 136 ARG A C 1
ATOM 1048 O O . ARG A 1 136 ? -12.242 -5.559 4.578 1 92.38 136 ARG A O 1
ATOM 1055 N N . ARG A 1 137 ? -14.086 -6.852 4.254 1 90.88 137 ARG A N 1
ATOM 1056 C CA . ARG A 1 137 ? -13.602 -7.934 5.102 1 90.88 137 ARG A CA 1
ATOM 1057 C C . ARG A 1 137 ? -13.172 -9.133 4.266 1 90.88 137 ARG A C 1
ATOM 1059 O O . ARG A 1 137 ? -13.812 -9.469 3.27 1 90.88 137 ARG A O 1
ATOM 1066 N N . VAL A 1 138 ? -12.031 -9.641 4.699 1 79.25 138 VAL A N 1
ATOM 1067 C CA . VAL A 1 138 ? -11.508 -10.789 3.967 1 79.25 138 VAL A CA 1
ATOM 1068 C C . VAL A 1 138 ? -11.305 -11.961 4.926 1 79.25 138 VAL A C 1
ATOM 1070 O O . VAL A 1 138 ? -10.594 -11.836 5.926 1 79.25 138 VAL A O 1
ATOM 1073 N N . ALA A 1 139 ? -12.102 -12.984 4.715 1 72.19 139 ALA A N 1
ATOM 1074 C CA . ALA A 1 139 ? -11.883 -14.211 5.48 1 72.19 139 ALA A CA 1
ATOM 1075 C C . ALA A 1 139 ? -10.727 -15.016 4.898 1 72.19 139 ALA A C 1
ATOM 1077 O O . ALA A 1 139 ? -10.602 -15.148 3.678 1 72.19 139 ALA A O 1
ATOM 1078 N N . ARG A 1 140 ? -9.703 -15.258 5.645 1 63.5 140 ARG A N 1
ATOM 1079 C CA . ARG A 1 140 ? -8.523 -15.953 5.145 1 63.5 140 ARG A CA 1
ATOM 1080 C C . ARG A 1 140 ? -8.453 -17.375 5.695 1 63.5 140 ARG A C 1
ATOM 1082 O O . ARG A 1 140 ? -8.992 -17.656 6.766 1 63.5 140 ARG A O 1
ATOM 1089 N N . MET B 1 1 ? 17.547 20.344 20.25 1 22.89 1 MET B N 1
ATOM 1090 C CA . MET B 1 1 ? 16.141 20.172 19.891 1 22.89 1 MET B CA 1
ATOM 1091 C C . MET B 1 1 ? 15.984 19.25 18.688 1 22.89 1 MET B C 1
ATOM 1093 O O . MET B 1 1 ? 16.328 19.641 17.562 1 22.89 1 MET B O 1
ATOM 1097 N N . ASN B 1 2 ? 16.359 18 18.734 1 28.84 2 ASN B N 1
ATOM 1098 C CA . ASN B 1 2 ? 16.422 16.969 17.703 1 28.84 2 ASN B CA 1
ATOM 1099 C C . ASN B 1 2 ? 15.086 16.828 16.984 1 28.84 2 ASN B C 1
ATOM 1101 O O . ASN B 1 2 ? 14.055 16.594 17.609 1 28.84 2 ASN B O 1
ATOM 1105 N N . GLY B 1 3 ? 14.789 17.672 16.109 1 34 3 GLY B N 1
ATOM 1106 C CA . GLY B 1 3 ? 13.539 17.766 15.383 1 34 3 GLY B CA 1
ATOM 1107 C C . GLY B 1 3 ? 12.992 16.406 14.961 1 34 3 GLY B C 1
ATOM 1108 O O . GLY B 1 3 ? 13.727 15.414 14.953 1 34 3 GLY B O 1
ATOM 1109 N N . PRO B 1 4 ? 11.688 16 15.156 1 42.31 4 PRO B N 1
ATOM 1110 C CA . PRO B 1 4 ? 11.078 14.68 14.977 1 42.31 4 PRO B CA 1
ATOM 1111 C C . PRO B 1 4 ? 11.406 14.062 13.617 1 42.31 4 PRO B C 1
ATOM 1113 O O . PRO B 1 4 ? 10.492 13.711 12.859 1 42.31 4 PRO B O 1
ATOM 1116 N N . PHE B 1 5 ? 12.734 14.18 13.164 1 45.72 5 PHE B N 1
ATOM 1117 C CA . PHE B 1 5 ? 13.102 13.609 11.875 1 45.72 5 PHE B CA 1
ATOM 1118 C C . PHE B 1 5 ? 12.852 12.102 11.852 1 45.72 5 PHE B C 1
ATOM 1120 O O . PHE B 1 5 ? 13 11.43 12.875 1 45.72 5 PHE B O 1
ATOM 1127 N N . THR B 1 6 ? 11.789 11.82 11.102 1 55.91 6 THR B N 1
ATOM 1128 C CA . THR B 1 6 ? 11.836 10.406 10.742 1 55.91 6 THR B CA 1
ATOM 1129 C C . THR B 1 6 ? 13.156 10.055 10.062 1 55.91 6 THR B C 1
ATOM 1131 O O . THR B 1 6 ? 13.562 10.719 9.109 1 55.91 6 THR B O 1
ATOM 1134 N N . TYR B 1 7 ? 14.102 9.547 10.859 1 62.19 7 TYR B N 1
ATOM 1135 C CA . TYR B 1 7 ? 15.352 9.031 10.305 1 62.19 7 TYR B CA 1
ATOM 1136 C C . TYR B 1 7 ? 15.109 7.742 9.531 1 62.19 7 TYR B C 1
ATOM 1138 O O . TYR B 1 7 ? 14.5 6.805 10.055 1 62.19 7 TYR B O 1
ATOM 1146 N N . THR B 1 8 ? 15.258 7.977 8.258 1 73.12 8 THR B N 1
ATOM 1147 C CA . THR B 1 8 ? 15.164 6.805 7.398 1 73.12 8 THR B CA 1
ATOM 1148 C C . THR B 1 8 ? 16.547 6.297 7.016 1 73.12 8 THR B C 1
ATOM 1150 O O . THR B 1 8 ? 17.422 7.082 6.648 1 73.12 8 THR B O 1
ATOM 1153 N N . ALA B 1 9 ? 16.812 5.062 7.441 1 82.88 9 ALA B N 1
ATOM 1154 C CA . ALA B 1 9 ? 18.047 4.402 7.059 1 82.88 9 ALA B CA 1
ATOM 1155 C C . ALA B 1 9 ? 17.797 3.266 6.074 1 82.88 9 ALA B C 1
ATOM 1157 O O . ALA B 1 9 ? 16.766 2.584 6.16 1 82.88 9 ALA B O 1
ATOM 1158 N N . GLY B 1 10 ? 18.781 3.096 5.211 1 91.94 10 GLY B N 1
ATOM 1159 C CA . GLY B 1 10 ? 18.672 1.974 4.289 1 91.94 10 GLY B CA 1
ATOM 1160 C C . GLY B 1 10 ? 18.859 0.629 4.969 1 91.94 10 GLY B C 1
ATOM 1161 O O . GLY B 1 10 ? 19.562 0.527 5.977 1 91.94 10 GLY B O 1
ATOM 1162 N N . MET B 1 11 ? 18.172 -0.301 4.48 1 94.69 11 MET B N 1
ATOM 1163 C CA . MET B 1 11 ? 18.375 -1.69 4.883 1 94.69 11 MET B CA 1
ATOM 1164 C C . MET B 1 11 ? 19.328 -2.408 3.936 1 94.69 11 MET B C 1
ATOM 1166 O O . MET B 1 11 ? 19.312 -2.158 2.729 1 94.69 11 MET B O 1
ATOM 1170 N N . ASP B 1 12 ? 20.062 -3.285 4.512 1 94.62 12 ASP B N 1
ATOM 1171 C CA . ASP B 1 12 ? 20.891 -4.09 3.619 1 94.62 12 ASP B CA 1
ATOM 1172 C C . ASP B 1 12 ? 20.141 -5.32 3.129 1 94.62 12 ASP B C 1
ATOM 1174 O O . ASP B 1 12 ? 18.984 -5.535 3.51 1 94.62 12 ASP B O 1
ATOM 1178 N N . GLU B 1 13 ? 20.828 -6.039 2.271 1 94.31 13 GLU B N 1
ATOM 1179 C CA . GLU B 1 13 ? 20.156 -7.152 1.601 1 94.31 13 GLU B CA 1
ATOM 1180 C C . GLU B 1 13 ? 19.688 -8.195 2.604 1 94.31 13 GLU B C 1
ATOM 1182 O O . GLU B 1 13 ? 18.594 -8.758 2.459 1 94.31 13 GLU B O 1
ATOM 1187 N N . ALA B 1 14 ? 20.469 -8.445 3.602 1 96.19 14 ALA B N 1
ATOM 1188 C CA . ALA B 1 14 ? 20.109 -9.43 4.609 1 96.19 14 ALA B CA 1
ATOM 1189 C C . ALA B 1 14 ? 18.875 -8.977 5.402 1 96.19 14 ALA B C 1
ATOM 1191 O O . ALA B 1 14 ? 18 -9.781 5.707 1 96.19 14 ALA B O 1
ATOM 1192 N N . GLU B 1 15 ? 18.828 -7.738 5.75 1 95.75 15 GLU B N 1
ATOM 1193 C CA . GLU B 1 15 ? 17.703 -7.156 6.465 1 95.75 15 GLU B CA 1
ATOM 1194 C C . GLU B 1 15 ? 16.422 -7.223 5.629 1 95.75 15 GLU B C 1
ATOM 1196 O O . GLU B 1 15 ? 15.352 -7.535 6.148 1 95.75 15 GLU B O 1
ATOM 1201 N N . VAL B 1 16 ? 16.547 -6.906 4.328 1 96.38 16 VAL B N 1
ATOM 1202 C CA . VAL B 1 16 ? 15.422 -6.941 3.408 1 96.38 16 VAL B CA 1
ATOM 1203 C C . VAL B 1 16 ? 14.867 -8.367 3.318 1 96.38 16 VAL B C 1
ATOM 1205 O O . VAL B 1 16 ? 13.656 -8.57 3.404 1 96.38 16 VAL B O 1
ATOM 1208 N N . GLU B 1 17 ? 15.75 -9.352 3.197 1 95.5 17 GLU B N 1
ATOM 1209 C CA . GLU B 1 17 ? 15.328 -10.742 3.111 1 95.5 17 GLU B CA 1
ATOM 1210 C C . GLU B 1 17 ? 14.617 -11.188 4.387 1 95.5 17 GLU B C 1
ATOM 1212 O O . GLU B 1 17 ? 13.594 -11.875 4.328 1 95.5 17 GLU B O 1
ATOM 1217 N N . ALA B 1 18 ? 15.164 -10.797 5.5 1 95.88 18 ALA B N 1
ATOM 1218 C CA . ALA B 1 18 ? 14.562 -11.148 6.785 1 95.88 18 ALA B CA 1
ATOM 1219 C C . ALA B 1 18 ? 13.188 -10.508 6.938 1 95.88 18 ALA B C 1
ATOM 1221 O O . ALA B 1 18 ? 12.258 -11.141 7.441 1 95.88 18 ALA B O 1
ATOM 1222 N N . ALA B 1 19 ? 13.039 -9.305 6.5 1 96 19 ALA B N 1
ATOM 1223 C CA . ALA B 1 19 ? 11.781 -8.57 6.586 1 96 19 ALA B CA 1
ATOM 1224 C C . ALA B 1 19 ? 10.703 -9.227 5.73 1 96 19 ALA B C 1
ATOM 1226 O O . ALA B 1 19 ? 9.547 -9.328 6.148 1 96 19 ALA B O 1
ATOM 1227 N N . LEU B 1 20 ? 11.062 -9.695 4.535 1 95.69 20 LEU B N 1
ATOM 1228 C CA . LEU B 1 20 ? 10.102 -10.297 3.621 1 95.69 20 LEU B CA 1
ATOM 1229 C C . LEU B 1 20 ? 9.664 -11.672 4.113 1 95.69 20 LEU B C 1
ATOM 1231 O O . LEU B 1 20 ? 8.5 -12.055 3.953 1 95.69 20 LEU B O 1
ATOM 1235 N N . GLY B 1 21 ? 10.68 -12.406 4.688 1 94.69 21 GLY B N 1
ATOM 1236 C CA . GLY B 1 21 ? 10.375 -13.766 5.09 1 94.69 21 GLY B CA 1
ATOM 1237 C C . GLY B 1 21 ? 9.969 -14.656 3.928 1 94.69 21 GLY B C 1
ATOM 1238 O O . GLY B 1 21 ? 10.336 -14.391 2.781 1 94.69 21 GLY B O 1
ATOM 1239 N N . ASP B 1 22 ? 9.164 -15.734 4.273 1 93.25 22 ASP B N 1
ATOM 1240 C CA . ASP B 1 22 ? 8.82 -16.719 3.258 1 93.25 22 ASP B CA 1
ATOM 1241 C C . ASP B 1 22 ? 7.477 -16.406 2.611 1 93.25 22 ASP B C 1
ATOM 1243 O O . ASP B 1 22 ? 7.219 -16.812 1.472 1 93.25 22 ASP B O 1
ATOM 1247 N N . ALA B 1 23 ? 6.59 -15.836 3.43 1 93 23 ALA B N 1
ATOM 1248 C CA . ALA B 1 23 ? 5.25 -15.484 2.969 1 93 23 ALA B CA 1
ATOM 1249 C C . ALA B 1 23 ? 4.633 -14.406 3.855 1 93 23 ALA B C 1
ATOM 1251 O O . ALA B 1 23 ? 5.129 -14.133 4.949 1 93 23 ALA B O 1
ATOM 1252 N N . GLY B 1 24 ? 3.521 -13.797 3.346 1 92.69 24 GLY B N 1
ATOM 1253 C CA . GLY B 1 24 ? 2.814 -12.789 4.121 1 92.69 24 GLY B CA 1
ATOM 1254 C C . GLY B 1 24 ? 1.847 -11.969 3.289 1 92.69 24 GLY B C 1
ATOM 1255 O O . GLY B 1 24 ? 1.324 -12.445 2.281 1 92.69 24 GLY B O 1
ATOM 1256 N N . THR B 1 25 ? 1.507 -10.805 3.799 1 94.81 25 THR B N 1
ATOM 1257 C CA . THR B 1 25 ? 0.65 -9.852 3.109 1 94.81 25 THR B CA 1
ATOM 1258 C C . THR B 1 25 ? 1.454 -8.633 2.654 1 94.81 25 THR B C 1
ATOM 1260 O O . THR B 1 25 ? 2.275 -8.109 3.408 1 94.81 25 THR B O 1
ATOM 1263 N N . ALA B 1 26 ? 1.314 -8.258 1.431 1 96.94 26 ALA B N 1
ATOM 1264 C CA . ALA B 1 26 ? 1.898 -7.051 0.857 1 96.94 26 ALA B CA 1
ATOM 1265 C C . ALA B 1 26 ? 0.816 -6.133 0.296 1 96.94 26 ALA B C 1
ATOM 1267 O O . ALA B 1 26 ? -0.337 -6.539 0.145 1 96.94 26 ALA B O 1
ATOM 1268 N N . VAL B 1 27 ? 1.167 -4.906 0.033 1 98.19 27 VAL B N 1
ATOM 1269 C CA . VAL B 1 27 ? 0.312 -4.023 -0.756 1 98.19 27 VAL B CA 1
ATOM 1270 C C . VAL B 1 27 ? 0.792 -4 -2.205 1 98.19 27 VAL B C 1
ATOM 1272 O O . VAL B 1 27 ? 1.977 -3.781 -2.471 1 98.19 27 VAL B O 1
ATOM 1275 N N . LEU B 1 28 ? -0.095 -4.285 -3.053 1 98.31 28 LEU B N 1
ATOM 1276 C CA . LEU B 1 28 ? 0.151 -4.125 -4.48 1 98.31 28 LEU B CA 1
ATOM 1277 C C . LEU B 1 28 ? -0.385 -2.785 -4.977 1 98.31 28 LEU B C 1
ATOM 1279 O O . LEU B 1 28 ? -1.584 -2.516 -4.875 1 98.31 28 LEU B O 1
ATOM 1283 N N . ALA B 1 29 ? 0.471 -1.928 -5.473 1 98.81 29 ALA B N 1
ATOM 1284 C CA . ALA B 1 29 ? 0.077 -0.649 -6.059 1 98.81 29 ALA B CA 1
ATOM 1285 C C . ALA B 1 29 ? 0.117 -0.709 -7.582 1 98.81 29 ALA B C 1
ATOM 1287 O O . ALA B 1 29 ? 1.059 -1.254 -8.164 1 98.81 29 ALA B O 1
ATOM 1288 N N . LEU B 1 30 ? -0.887 -0.211 -8.234 1 98.69 30 LEU B N 1
ATOM 1289 C CA . LEU B 1 30 ? -1.077 -0.167 -9.68 1 98.69 30 LEU B CA 1
ATOM 1290 C C . LEU B 1 30 ? -1.372 1.255 -10.141 1 98.69 30 LEU B C 1
ATOM 1292 O O . LEU B 1 30 ? -1.66 2.133 -9.328 1 98.69 30 LEU B O 1
ATOM 1296 N N . ALA B 1 31 ? -1.264 1.48 -11.445 1 98.75 31 ALA B N 1
ATOM 1297 C CA . ALA B 1 31 ? -1.448 2.822 -11.992 1 98.75 31 ALA B CA 1
ATOM 1298 C C . ALA B 1 31 ? -2.154 2.771 -13.344 1 98.75 31 ALA B C 1
ATOM 1300 O O . ALA B 1 31 ? -1.904 1.87 -14.148 1 98.75 31 ALA B O 1
ATOM 1301 N N . ASP B 1 32 ? -3 3.67 -13.57 1 98.44 32 ASP B N 1
ATOM 1302 C CA . ASP B 1 32 ? -3.627 3.955 -14.852 1 98.44 32 ASP B CA 1
ATOM 1303 C C . ASP B 1 32 ? -3.707 5.457 -15.109 1 98.44 32 ASP B C 1
ATOM 1305 O O . ASP B 1 32 ? -4.637 6.121 -14.641 1 98.44 32 ASP B O 1
ATOM 1309 N N . GLY B 1 33 ? -2.771 5.945 -15.93 1 98.31 33 GLY B N 1
ATOM 1310 C CA . GLY B 1 33 ? -2.686 7.391 -16.062 1 98.31 33 GLY B CA 1
ATOM 1311 C C . GLY B 1 33 ? -2.328 8.094 -14.773 1 98.31 33 GLY B C 1
ATOM 1312 O O . GLY B 1 33 ? -1.285 7.816 -14.172 1 98.31 33 GLY B O 1
ATOM 1313 N N . ASP B 1 34 ? -3.209 8.977 -14.344 1 98.69 34 ASP B N 1
ATOM 1314 C CA . ASP B 1 34 ? -2.98 9.75 -13.125 1 98.69 34 ASP B CA 1
ATOM 1315 C C . ASP B 1 34 ? -3.809 9.203 -11.961 1 98.69 34 ASP B C 1
ATOM 1317 O O . ASP B 1 34 ? -4.023 9.898 -10.969 1 98.69 34 ASP B O 1
ATOM 1321 N N . ARG B 1 35 ? -4.258 7.953 -12.109 1 98.62 35 ARG B N 1
ATOM 1322 C CA . ARG B 1 35 ? -5.066 7.297 -11.078 1 98.62 35 ARG B CA 1
ATOM 1323 C C . ARG B 1 35 ? -4.312 6.129 -10.453 1 98.62 35 ARG B C 1
ATOM 1325 O O . ARG B 1 35 ? -3.801 5.262 -11.164 1 98.62 35 ARG B O 1
ATOM 1332 N N . ALA B 1 36 ? -4.277 6.133 -9.148 1 98.81 36 ALA B N 1
ATOM 1333 C CA . ALA B 1 36 ? -3.623 5.051 -8.422 1 98.81 36 ALA B CA 1
ATOM 1334 C C . ALA B 1 36 ? -4.633 3.992 -7.984 1 98.81 36 ALA B C 1
ATOM 1336 O O . ALA B 1 36 ? -5.836 4.262 -7.926 1 98.81 36 ALA B O 1
ATOM 1337 N N . TYR B 1 37 ? -4.219 2.863 -7.738 1 97.81 37 TYR B N 1
ATOM 1338 C CA . TYR B 1 37 ? -4.957 1.759 -7.133 1 97.81 37 TYR B CA 1
ATOM 1339 C C . TYR B 1 37 ? -4.062 0.961 -6.188 1 97.81 37 TYR B C 1
ATOM 1341 O O . TYR B 1 37 ? -2.867 0.8 -6.441 1 97.81 37 TYR B O 1
ATOM 1349 N N . ALA B 1 38 ? -4.547 0.476 -5.129 1 98.19 38 ALA B N 1
ATOM 1350 C CA . ALA B 1 38 ? -3.785 -0.329 -4.18 1 98.19 38 ALA B CA 1
ATOM 1351 C C . ALA B 1 38 ? -4.68 -1.343 -3.477 1 98.19 38 ALA B C 1
ATOM 1353 O O . ALA B 1 38 ? -5.828 -1.04 -3.145 1 98.19 38 ALA B O 1
ATOM 1354 N N . VAL B 1 39 ? -4.129 -2.498 -3.193 1 95.62 39 VAL B N 1
ATOM 1355 C CA . VAL B 1 39 ? -4.875 -3.566 -2.537 1 95.62 39 VAL B CA 1
ATOM 1356 C C . VAL B 1 39 ? -3.912 -4.48 -1.779 1 95.62 39 VAL B C 1
ATOM 1358 O O . VAL B 1 39 ? -2.805 -4.754 -2.252 1 95.62 39 VAL B O 1
ATOM 1361 N N . PRO B 1 40 ? -4.324 -4.918 -0.607 1 95.94 40 PRO B N 1
ATOM 1362 C CA . PRO B 1 40 ? -3.502 -5.953 0.024 1 95.94 40 PRO B CA 1
ATOM 1363 C C . PRO B 1 40 ? -3.604 -7.301 -0.687 1 95.94 40 PRO B C 1
ATOM 1365 O O . PRO B 1 40 ? -4.691 -7.699 -1.113 1 95.94 40 PRO B O 1
ATOM 1368 N N . VAL B 1 41 ? -2.49 -7.934 -0.806 1 92.69 41 VAL B N 1
ATOM 1369 C CA . VAL B 1 41 ? -2.455 -9.25 -1.437 1 92.69 41 VAL B CA 1
ATOM 1370 C C . VAL B 1 41 ? -1.527 -10.172 -0.652 1 92.69 41 VAL B C 1
ATOM 1372 O O . VAL B 1 41 ? -0.606 -9.711 0.025 1 92.69 41 VAL B O 1
ATOM 1375 N N . SER B 1 42 ? -1.734 -11.438 -0.763 1 92.06 42 SER B N 1
ATOM 1376 C CA . SER B 1 42 ? -0.791 -12.406 -0.219 1 92.06 42 SER B CA 1
ATOM 1377 C C . SER B 1 42 ? 0.41 -12.586 -1.141 1 92.06 42 SER B C 1
ATOM 1379 O O . SER B 1 42 ? 0.273 -12.531 -2.365 1 92.06 42 SER B O 1
ATOM 1381 N N . TYR B 1 43 ? 1.51 -12.812 -0.517 1 95 43 TYR B N 1
ATOM 1382 C CA . TYR B 1 43 ? 2.689 -13.164 -1.301 1 95 43 TYR B CA 1
ATOM 1383 C C . TYR B 1 43 ? 3.428 -14.344 -0.685 1 95 43 TYR B C 1
ATOM 1385 O O . TYR B 1 43 ? 3.24 -14.656 0.494 1 95 43 TYR B O 1
ATOM 1393 N N . ALA B 1 44 ? 4.234 -14.961 -1.527 1 94.88 44 ALA B N 1
ATOM 1394 C CA . ALA B 1 44 ? 5.168 -16 -1.103 1 94.88 44 ALA B CA 1
ATOM 1395 C C . ALA B 1 44 ? 6.48 -15.906 -1.876 1 94.88 44 ALA B C 1
ATOM 1397 O O . ALA B 1 44 ? 6.516 -15.375 -2.988 1 94.88 44 ALA B O 1
ATOM 1398 N N . ARG B 1 45 ? 7.5 -16.391 -1.167 1 95.19 45 ARG B N 1
ATOM 1399 C CA . ARG B 1 45 ? 8.797 -16.531 -1.823 1 95.19 45 ARG B CA 1
ATOM 1400 C C . ARG B 1 45 ? 8.977 -17.938 -2.389 1 95.19 45 ARG B C 1
ATOM 1402 O O . ARG B 1 45 ? 8.711 -18.922 -1.707 1 95.19 45 ARG B O 1
ATOM 1409 N N . ALA B 1 46 ? 9.344 -18 -3.635 1 91.56 46 ALA B N 1
ATOM 1410 C CA . ALA B 1 46 ? 9.594 -19.281 -4.293 1 91.56 46 ALA B CA 1
ATOM 1411 C C . ALA B 1 46 ? 10.797 -19.188 -5.227 1 91.56 46 ALA B C 1
ATOM 1413 O O . ALA B 1 46 ? 10.789 -18.422 -6.191 1 91.56 46 ALA B O 1
ATOM 1414 N N . ASP B 1 47 ? 11.852 -20 -4.898 1 88.31 47 ASP B N 1
ATOM 1415 C CA . ASP B 1 47 ? 13.062 -20.047 -5.715 1 88.31 47 ASP B CA 1
ATOM 1416 C C . ASP B 1 47 ? 13.656 -18.656 -5.91 1 88.31 47 ASP B C 1
ATOM 1418 O O . ASP B 1 47 ? 14 -18.281 -7.031 1 88.31 47 ASP B O 1
ATOM 1422 N N . GLY B 1 48 ? 13.578 -17.828 -4.871 1 88.69 48 GLY B N 1
ATOM 1423 C CA . GLY B 1 48 ? 14.172 -16.5 -4.902 1 88.69 48 GLY B CA 1
ATOM 1424 C C . GLY B 1 48 ? 13.234 -15.438 -5.465 1 88.69 48 GLY B C 1
ATOM 1425 O O . GLY B 1 48 ? 13.547 -14.25 -5.438 1 88.69 48 GLY B O 1
ATOM 1426 N N . ASP B 1 49 ? 12.078 -15.938 -5.957 1 94.44 49 ASP B N 1
ATOM 1427 C CA . ASP B 1 49 ? 11.133 -15 -6.555 1 94.44 49 ASP B CA 1
ATOM 1428 C C . ASP B 1 49 ? 10.055 -14.594 -5.559 1 94.44 49 ASP B C 1
ATOM 1430 O O . ASP B 1 49 ? 9.719 -15.367 -4.652 1 94.44 49 ASP B O 1
ATOM 1434 N N . LEU B 1 50 ? 9.633 -13.383 -5.723 1 97.12 50 LEU B N 1
ATOM 1435 C CA . LEU B 1 50 ? 8.406 -12.953 -5.051 1 97.12 50 LEU B CA 1
ATOM 1436 C C . LEU B 1 50 ? 7.188 -13.227 -5.922 1 97.12 50 LEU B C 1
ATOM 1438 O O . LEU B 1 50 ? 7.137 -12.797 -7.078 1 97.12 50 LEU B O 1
ATOM 1442 N N . VAL B 1 51 ? 6.242 -14.016 -5.387 1 96.81 51 VAL B N 1
ATOM 1443 C CA . VAL B 1 51 ? 5.012 -14.352 -6.094 1 96.81 51 VAL B CA 1
ATOM 1444 C C . VAL B 1 51 ? 3.812 -13.781 -5.344 1 96.81 51 VAL B C 1
ATOM 1446 O O . VAL B 1 51 ? 3.707 -13.93 -4.121 1 96.81 51 VAL B O 1
ATOM 1449 N N . VAL B 1 52 ? 2.963 -13.094 -6.082 1 95.75 52 VAL B N 1
ATOM 1450 C CA . VAL B 1 52 ? 1.76 -12.562 -5.449 1 95.75 52 VAL B CA 1
ATOM 1451 C C . VAL B 1 52 ? 0.53 -13.305 -5.969 1 95.75 52 VAL B C 1
ATOM 1453 O O . VAL B 1 52 ? 0.501 -13.734 -7.121 1 95.75 52 VAL B O 1
ATOM 1456 N N . ARG B 1 53 ? -0.445 -13.406 -5.102 1 92.12 53 ARG B N 1
ATOM 1457 C CA . ARG B 1 53 ? -1.715 -14.039 -5.441 1 92.12 53 ARG B CA 1
ATOM 1458 C C . ARG B 1 53 ? -2.805 -12.992 -5.66 1 92.12 53 ARG B C 1
ATOM 1460 O O . ARG B 1 53 ? -3.055 -12.156 -4.793 1 92.12 53 ARG B O 1
ATOM 1467 N N . LEU B 1 54 ? -3.346 -13.031 -6.871 1 89 54 LEU B N 1
ATOM 1468 C CA . LEU B 1 54 ? -4.453 -12.141 -7.207 1 89 54 LEU B CA 1
ATOM 1469 C C . LEU B 1 54 ? -5.723 -12.938 -7.492 1 89 54 LEU B C 1
ATOM 1471 O O . LEU B 1 54 ? -5.676 -13.961 -8.18 1 89 54 LEU B O 1
ATOM 1475 N N . THR B 1 55 ? -6.785 -12.562 -6.793 1 76.31 55 THR B N 1
ATOM 1476 C CA . THR B 1 55 ? -8.062 -13.203 -7.07 1 76.31 55 THR B CA 1
ATOM 1477 C C . THR B 1 55 ? -8.852 -12.422 -8.117 1 76.31 55 THR B C 1
ATOM 1479 O O . THR B 1 55 ? -8.844 -11.188 -8.117 1 76.31 55 THR B O 1
ATOM 1482 N N . ASP B 1 56 ? -9.219 -13.086 -9.141 1 67.19 56 ASP B N 1
ATOM 1483 C CA . ASP B 1 56 ? -10.172 -12.484 -10.07 1 67.19 56 ASP B CA 1
ATOM 1484 C C . ASP B 1 56 ? -11.586 -12.523 -9.5 1 67.19 56 ASP B C 1
ATOM 1486 O O . ASP B 1 56 ? -12.359 -13.43 -9.812 1 67.19 56 ASP B O 1
ATOM 1490 N N . ASP B 1 57 ? -11.938 -11.633 -8.586 1 64.19 57 ASP B N 1
ATOM 1491 C CA . ASP B 1 57 ? -13.203 -11.594 -7.863 1 64.19 57 ASP B CA 1
ATOM 1492 C C . ASP B 1 57 ? -14.25 -10.789 -8.633 1 64.19 57 ASP B C 1
ATOM 1494 O O . ASP B 1 57 ? -15.297 -10.43 -8.086 1 64.19 57 ASP B O 1
ATOM 1498 N N . GLY B 1 58 ? -13.898 -10.641 -9.898 1 65.5 58 GLY B N 1
ATOM 1499 C CA . GLY B 1 58 ? -14.836 -9.859 -10.688 1 65.5 58 GLY B CA 1
ATOM 1500 C C . GLY B 1 58 ? -14.648 -8.367 -10.531 1 65.5 58 GLY B C 1
ATOM 1501 O O . GLY B 1 58 ? -15.43 -7.578 -11.062 1 65.5 58 GLY B O 1
ATOM 1502 N N . ASP B 1 59 ? -13.641 -8.055 -9.734 1 74.06 59 ASP B N 1
ATOM 1503 C CA . ASP B 1 59 ? -13.375 -6.629 -9.594 1 74.06 59 ASP B CA 1
ATOM 1504 C C . ASP B 1 59 ? -12.805 -6.051 -10.891 1 74.06 59 ASP B C 1
ATOM 1506 O O . ASP B 1 59 ? -11.594 -6.082 -11.117 1 74.06 59 ASP B O 1
ATOM 1510 N N . ALA B 1 60 ? -13.625 -5.555 -11.641 1 76.31 60 ALA B N 1
ATOM 1511 C CA . ALA B 1 60 ? -13.266 -5 -12.938 1 76.31 60 ALA B CA 1
ATOM 1512 C C . ALA B 1 60 ? -12.25 -3.867 -12.789 1 76.31 60 ALA B C 1
ATOM 1514 O O . ALA B 1 60 ? -11.398 -3.674 -13.656 1 76.31 60 ALA B O 1
ATOM 1515 N N . THR B 1 61 ? -12.367 -3.174 -11.727 1 84.38 61 THR B N 1
ATOM 1516 C CA . THR B 1 61 ? -11.445 -2.064 -11.508 1 84.38 61 THR B CA 1
ATOM 1517 C C . THR B 1 61 ? -10.023 -2.574 -11.328 1 84.38 61 THR B C 1
ATOM 1519 O O . THR B 1 61 ? -9.094 -2.084 -11.984 1 84.38 61 THR B O 1
ATOM 1522 N N . LYS B 1 62 ? -9.891 -3.607 -10.547 1 87.25 62 LYS B N 1
ATOM 1523 C CA . LYS B 1 62 ? -8.57 -4.184 -10.328 1 87.25 62 LYS B CA 1
ATOM 1524 C C . LYS B 1 62 ? -7.973 -4.695 -11.641 1 87.25 62 LYS B C 1
ATOM 1526 O O . LYS B 1 62 ? -6.797 -4.453 -11.93 1 87.25 62 LYS B O 1
ATOM 1531 N N . LEU B 1 63 ? -8.781 -5.312 -12.414 1 87.12 63 LEU B N 1
ATOM 1532 C CA . LEU B 1 63 ? -8.328 -5.887 -13.672 1 87.12 63 LEU B CA 1
ATOM 1533 C C . LEU B 1 63 ? -7.918 -4.789 -14.648 1 87.12 63 LEU B C 1
ATOM 1535 O O . LEU B 1 63 ? -6.938 -4.934 -15.383 1 87.12 63 LEU B O 1
ATOM 1539 N N . ALA B 1 64 ? -8.672 -3.766 -14.727 1 93.12 64 ALA B N 1
ATOM 1540 C CA . ALA B 1 64 ? -8.344 -2.645 -15.602 1 93.12 64 ALA B CA 1
ATOM 1541 C C . ALA B 1 64 ? -7.004 -2.025 -15.227 1 93.12 64 ALA B C 1
ATOM 1543 O O . ALA B 1 64 ? -6.191 -1.71 -16.094 1 93.12 64 ALA B O 1
ATOM 1544 N N . PHE B 1 65 ? -6.762 -1.885 -13.945 1 96.44 65 PHE B N 1
ATOM 1545 C CA . PHE B 1 65 ? -5.488 -1.33 -13.5 1 96.44 65 PHE B CA 1
ATOM 1546 C C . PHE B 1 65 ? -4.344 -2.287 -13.797 1 96.44 65 PHE B C 1
ATOM 1548 O O . PHE B 1 65 ? -3.242 -1.856 -14.148 1 96.44 65 PHE B O 1
ATOM 1555 N N . LEU B 1 66 ? -4.621 -3.541 -13.609 1 94.94 66 LEU B N 1
ATOM 1556 C CA . LEU B 1 66 ? -3.6 -4.535 -13.922 1 94.94 66 LEU B CA 1
ATOM 1557 C C . LEU B 1 66 ? -3.176 -4.441 -15.383 1 94.94 66 LEU B C 1
ATOM 1559 O O . LEU B 1 66 ? -1.985 -4.527 -15.695 1 94.94 66 LEU B O 1
ATOM 1563 N N . ASP B 1 67 ? -4.113 -4.258 -16.234 1 94.56 67 ASP B N 1
ATOM 1564 C CA . ASP B 1 67 ? -3.863 -4.168 -17.672 1 94.56 67 ASP B CA 1
ATOM 1565 C C . ASP B 1 67 ? -3.107 -2.889 -18.016 1 94.56 67 ASP B C 1
ATOM 1567 O O . ASP B 1 67 ? -2.275 -2.879 -18.922 1 94.56 67 ASP B O 1
ATOM 1571 N N . ALA B 1 68 ? -3.352 -1.845 -17.312 1 97.94 68 ALA B N 1
ATOM 1572 C CA . ALA B 1 68 ? -2.812 -0.526 -17.641 1 97.94 68 ALA B CA 1
ATOM 1573 C C . ALA B 1 68 ? -1.425 -0.339 -17.031 1 97.94 68 ALA B C 1
ATOM 1575 O O . ALA B 1 68 ? -0.672 0.545 -17.438 1 97.94 68 ALA B O 1
ATOM 1576 N N . THR B 1 69 ? -1.095 -1.097 -16.016 1 98.44 69 THR B N 1
ATOM 1577 C CA . THR B 1 69 ? 0.134 -0.876 -15.266 1 98.44 69 THR B CA 1
ATOM 1578 C C . THR B 1 69 ? 1.309 -1.596 -15.922 1 98.44 69 THR B C 1
ATOM 1580 O O . THR B 1 69 ? 1.239 -2.799 -16.188 1 98.44 69 THR B O 1
ATOM 1583 N N . GLU B 1 70 ? 2.391 -0.83 -16.125 1 98.5 70 GLU B N 1
ATOM 1584 C CA . GLU B 1 70 ? 3.625 -1.447 -16.594 1 98.5 70 GLU B CA 1
ATOM 1585 C C . GLU B 1 70 ? 4.562 -1.768 -15.43 1 98.5 70 GLU B C 1
ATOM 1587 O O . GLU B 1 70 ? 5.172 -2.838 -15.391 1 98.5 70 GLU B O 1
ATOM 1592 N N . GLU B 1 71 ? 4.723 -0.808 -14.602 1 98.69 71 GLU B N 1
ATOM 1593 C CA . GLU B 1 71 ? 5.566 -1.021 -13.422 1 98.69 71 GLU B CA 1
ATOM 1594 C C . GLU B 1 71 ? 4.75 -0.929 -12.141 1 98.69 71 GLU B C 1
ATOM 1596 O O . GLU B 1 71 ? 4.234 0.138 -11.797 1 98.69 71 GLU B O 1
ATOM 1601 N N . VAL B 1 72 ? 4.633 -2.031 -11.414 1 98.75 72 VAL B N 1
ATOM 1602 C CA . VAL B 1 72 ? 3.922 -2.109 -10.148 1 98.75 72 VAL B CA 1
ATOM 1603 C C . VAL B 1 72 ? 4.883 -1.821 -8.992 1 98.75 72 VAL B C 1
ATOM 1605 O O . VAL B 1 72 ? 6.098 -1.754 -9.195 1 98.75 72 VAL B O 1
ATOM 1608 N N . VAL B 1 73 ? 4.395 -1.602 -7.82 1 98.69 73 VAL B N 1
ATOM 1609 C CA . VAL B 1 73 ? 5.125 -1.656 -6.559 1 98.69 73 VAL B CA 1
ATOM 1610 C C . VAL B 1 73 ? 4.508 -2.721 -5.652 1 98.69 73 VAL B C 1
ATOM 1612 O O . VAL B 1 73 ? 3.285 -2.803 -5.523 1 98.69 73 VAL B O 1
ATOM 1615 N N . VAL B 1 74 ? 5.238 -3.578 -5.145 1 98.75 74 VAL B N 1
ATOM 1616 C CA . VAL B 1 74 ? 4.883 -4.449 -4.027 1 98.75 74 VAL B CA 1
ATOM 1617 C C . VAL B 1 74 ? 5.547 -3.945 -2.748 1 98.75 74 VAL B C 1
ATOM 1619 O O . VAL B 1 74 ? 6.773 -3.844 -2.676 1 98.75 74 VAL B O 1
ATOM 1622 N N . LEU B 1 75 ? 4.754 -3.594 -1.783 1 98.75 75 LEU B N 1
ATOM 1623 C CA . LEU B 1 75 ? 5.223 -2.953 -0.56 1 98.75 75 LEU B CA 1
ATOM 1624 C C . LEU B 1 75 ? 4.918 -3.82 0.658 1 98.75 75 LEU B C 1
ATOM 1626 O O . LEU B 1 75 ? 3.777 -4.238 0.858 1 98.75 75 LEU B O 1
ATOM 1630 N N . VAL B 1 76 ? 5.914 -4.156 1.416 1 97.94 76 VAL B N 1
ATOM 1631 C CA . VAL B 1 76 ? 5.801 -4.781 2.729 1 97.94 76 VAL B CA 1
ATOM 1632 C C . VAL B 1 76 ? 6.344 -3.838 3.801 1 97.94 76 VAL B C 1
ATOM 1634 O O . VAL B 1 76 ? 7.406 -3.24 3.629 1 97.94 76 VAL B O 1
ATOM 1637 N N . TYR B 1 77 ? 5.566 -3.695 4.902 1 96.81 77 TYR B N 1
ATOM 1638 C CA . TYR B 1 77 ? 6.059 -2.758 5.906 1 96.81 77 TYR B CA 1
ATOM 1639 C C . TYR B 1 77 ? 5.605 -3.168 7.301 1 96.81 77 TYR B C 1
ATOM 1641 O O . TYR B 1 77 ? 4.691 -3.982 7.449 1 96.81 77 TYR B O 1
ATOM 1649 N N . ASP B 1 78 ? 6.258 -2.734 8.234 1 94.69 78 ASP B N 1
ATOM 1650 C CA . ASP B 1 78 ? 5.957 -2.848 9.656 1 94.69 78 ASP B CA 1
ATOM 1651 C C . ASP B 1 78 ? 5.785 -1.471 10.297 1 94.69 78 ASP B C 1
ATOM 1653 O O . ASP B 1 78 ? 6.578 -0.561 10.039 1 94.69 78 ASP B O 1
ATOM 1657 N N . ASP B 1 79 ? 4.738 -1.334 11.055 1 90.31 79 ASP B N 1
ATOM 1658 C CA . ASP B 1 79 ? 4.441 -0.011 11.594 1 90.31 79 ASP B CA 1
ATOM 1659 C C . ASP B 1 79 ? 4.723 0.048 13.094 1 90.31 79 ASP B C 1
ATOM 1661 O O . ASP B 1 79 ? 4.035 0.755 13.828 1 90.31 79 ASP B O 1
ATOM 1665 N N . ASP B 1 80 ? 5.715 -0.654 13.5 1 85.81 80 ASP B N 1
ATOM 1666 C CA . ASP B 1 80 ? 6.117 -0.541 14.898 1 85.81 80 ASP B CA 1
ATOM 1667 C C . ASP B 1 80 ? 6.277 0.921 15.305 1 85.81 80 ASP B C 1
ATOM 1669 O O . ASP B 1 80 ? 6.926 1.7 14.609 1 85.81 80 ASP B O 1
ATOM 1673 N N . PRO B 1 81 ? 5.684 1.328 16.375 1 76.62 81 PRO B N 1
ATOM 1674 C CA . PRO B 1 81 ? 5.664 2.738 16.766 1 76.62 81 PRO B CA 1
ATOM 1675 C C . PRO B 1 81 ? 7.055 3.281 17.094 1 76.62 81 PRO B C 1
ATOM 1677 O O . PRO B 1 81 ? 7.273 4.496 17.062 1 76.62 81 PRO B O 1
ATOM 1680 N N . LYS B 1 82 ? 8.086 2.424 17.484 1 78.19 82 LYS B N 1
ATOM 1681 C CA . LYS B 1 82 ? 9.43 2.895 17.797 1 78.19 82 LYS B CA 1
ATOM 1682 C C . LYS B 1 82 ? 10.328 2.855 16.578 1 78.19 82 LYS B C 1
ATOM 1684 O O . LYS B 1 82 ? 11.016 3.832 16.266 1 78.19 82 LYS B O 1
ATOM 1689 N N . GLU B 1 83 ? 10.32 1.693 15.93 1 85.25 83 GLU B N 1
ATOM 1690 C CA . GLU B 1 83 ? 11.133 1.5 14.734 1 85.25 83 GLU B CA 1
ATOM 1691 C C . GLU B 1 83 ? 10.414 0.641 13.703 1 85.25 83 GLU B C 1
ATOM 1693 O O . GLU B 1 83 ? 10.352 -0.583 13.836 1 85.25 83 GLU B O 1
ATOM 1698 N N . GLY B 1 84 ? 9.945 1.32 12.742 1 91.62 84 GLY B N 1
ATOM 1699 C CA . GLY B 1 84 ? 9.305 0.607 11.641 1 91.62 84 GLY B CA 1
ATOM 1700 C C . GLY B 1 84 ? 10.219 0.398 10.453 1 91.62 84 GLY B C 1
ATOM 1701 O O . GLY B 1 84 ? 11.367 0.855 10.453 1 91.62 84 GLY B O 1
ATOM 1702 N N . TRP B 1 85 ? 9.812 -0.4 9.555 1 95.44 85 TRP B N 1
ATOM 1703 C CA . TRP B 1 85 ? 10.555 -0.604 8.312 1 95.44 85 TRP B CA 1
ATOM 1704 C C . TRP B 1 85 ? 9.602 -0.812 7.137 1 95.44 85 TRP B C 1
ATOM 1706 O O . TRP B 1 85 ? 8.414 -1.082 7.332 1 95.44 85 TRP B O 1
ATOM 1716 N N . SER B 1 86 ? 10.109 -0.636 5.957 1 96.12 86 SER B N 1
ATOM 1717 C CA . SER B 1 86 ? 9.398 -0.95 4.723 1 96.12 86 SER B CA 1
ATOM 1718 C C . SER B 1 86 ? 10.344 -1.52 3.668 1 96.12 86 SER B C 1
ATOM 1720 O O . SER B 1 86 ? 11.531 -1.206 3.66 1 96.12 86 SER B O 1
ATOM 1722 N N . VAL B 1 87 ? 9.859 -2.391 2.893 1 97.44 87 VAL B N 1
ATOM 1723 C CA . VAL B 1 87 ? 10.516 -2.91 1.7 1 97.44 87 VAL B CA 1
ATOM 1724 C C . VAL B 1 87 ? 9.641 -2.658 0.475 1 97.44 87 VAL B C 1
ATOM 1726 O O . VAL B 1 87 ? 8.469 -3.035 0.454 1 97.44 87 VAL B O 1
ATOM 1729 N N . GLN B 1 88 ? 10.227 -1.984 -0.487 1 97.5 88 GLN B N 1
ATOM 1730 C CA . GLN B 1 88 ? 9.547 -1.693 -1.744 1 97.5 88 GLN B CA 1
ATOM 1731 C C . GLN B 1 88 ? 10.219 -2.408 -2.912 1 97.5 88 GLN B C 1
ATOM 1733 O O . GLN B 1 88 ? 11.43 -2.26 -3.125 1 97.5 88 GLN B O 1
ATOM 1738 N N . ILE B 1 89 ? 9.445 -3.137 -3.639 1 98 89 ILE B N 1
ATOM 1739 C CA . ILE B 1 89 ? 9.922 -3.789 -4.855 1 98 89 ILE B CA 1
ATOM 1740 C C . ILE B 1 89 ? 9.164 -3.244 -6.062 1 98 89 ILE B C 1
ATOM 1742 O O . ILE B 1 89 ? 7.938 -3.352 -6.129 1 98 89 ILE B O 1
ATOM 1746 N N . ARG B 1 90 ? 9.875 -2.602 -6.914 1 98.19 90 ARG B N 1
ATOM 1747 C CA . ARG B 1 90 ? 9.32 -2.162 -8.188 1 98.19 90 ARG B CA 1
ATOM 1748 C C . ARG B 1 90 ? 9.602 -3.182 -9.289 1 98.19 90 ARG B C 1
ATOM 1750 O O . ARG B 1 90 ? 10.68 -3.785 -9.32 1 98.19 90 ARG B O 1
ATOM 1757 N N . GLY B 1 91 ? 8.586 -3.332 -10.133 1 98.5 91 GLY B N 1
ATOM 1758 C CA . GLY B 1 91 ? 8.828 -4.254 -11.234 1 98.5 91 GLY B CA 1
ATOM 1759 C C . GLY B 1 91 ? 7.578 -4.574 -12.031 1 98.5 91 GLY B C 1
ATOM 1760 O O . GLY B 1 91 ? 6.582 -3.855 -11.953 1 98.5 91 GLY B O 1
ATOM 1761 N N . ARG B 1 92 ? 7.66 -5.664 -12.859 1 98.5 92 ARG B N 1
ATOM 1762 C CA . ARG B 1 92 ? 6.562 -6.117 -13.711 1 98.5 92 ARG B CA 1
ATOM 1763 C C . ARG B 1 92 ? 5.965 -7.418 -13.188 1 98.5 92 ARG B C 1
ATOM 1765 O O . ARG B 1 92 ? 6.684 -8.273 -12.672 1 98.5 92 ARG B O 1
ATOM 1772 N N . LEU B 1 93 ? 4.676 -7.547 -13.359 1 97.69 93 LEU B N 1
ATOM 1773 C CA . LEU B 1 93 ? 4.016 -8.812 -13.039 1 97.69 93 LEU B CA 1
ATOM 1774 C C . LEU B 1 93 ? 4.059 -9.758 -14.234 1 97.69 93 LEU B C 1
ATOM 1776 O O . LEU B 1 93 ? 3.74 -9.367 -15.359 1 97.69 93 LEU B O 1
ATOM 1780 N N . VAL B 1 94 ? 4.465 -10.93 -13.914 1 97 94 VAL B N 1
ATOM 1781 C CA . VAL B 1 94 ? 4.469 -11.992 -14.922 1 97 94 VAL B CA 1
ATOM 1782 C C . VAL B 1 94 ? 3.578 -13.141 -14.469 1 97 94 VAL B C 1
ATOM 1784 O O . VAL B 1 94 ? 3.877 -13.805 -13.469 1 97 94 VAL B O 1
ATOM 1787 N N . ARG B 1 95 ? 2.527 -13.383 -15.203 1 94.5 95 ARG B N 1
ATOM 1788 C CA . ARG B 1 95 ? 1.598 -14.445 -14.828 1 94.5 95 ARG B CA 1
ATOM 1789 C C . ARG B 1 95 ? 2.268 -15.812 -14.914 1 94.5 95 ARG B C 1
ATOM 1791 O O . ARG B 1 95 ? 2.916 -16.125 -15.914 1 94.5 95 ARG B O 1
ATOM 1798 N N . LEU B 1 96 ? 2.117 -16.594 -13.852 1 93.75 96 LEU B N 1
ATOM 1799 C CA . LEU B 1 96 ? 2.654 -17.953 -13.867 1 93.75 96 LEU B CA 1
ATOM 1800 C C . LEU B 1 96 ? 1.732 -18.891 -14.641 1 93.75 96 LEU B C 1
ATOM 1802 O O . LEU B 1 96 ? 0.508 -18.812 -14.508 1 93.75 96 LEU B O 1
ATOM 1806 N N . GLU B 1 97 ? 2.375 -19.734 -15.391 1 93.12 97 GLU B N 1
ATOM 1807 C CA . GLU B 1 97 ? 1.615 -20.828 -16 1 93.12 97 GLU B CA 1
ATOM 1808 C C . GLU B 1 97 ? 1.12 -21.812 -14.945 1 93.12 97 GLU B C 1
ATOM 1810 O O . GLU B 1 97 ? 1.672 -21.875 -13.852 1 93.12 97 GLU B O 1
ATOM 1815 N N . GLU B 1 98 ? 0.116 -22.516 -15.352 1 87.81 98 GLU B N 1
ATOM 1816 C CA . GLU B 1 98 ? -0.544 -23.422 -14.422 1 87.81 98 GLU B CA 1
ATOM 1817 C C . GLU B 1 98 ? 0.457 -24.375 -13.773 1 87.81 98 GLU B C 1
ATOM 1819 O O . GLU B 1 98 ? 0.399 -24.625 -12.57 1 87.81 98 GLU B O 1
ATOM 1824 N N . SER B 1 99 ? 1.319 -24.969 -14.555 1 89.44 99 SER B N 1
ATOM 1825 C CA . SER B 1 99 ? 2.295 -25.922 -14.031 1 89.44 99 SER B CA 1
ATOM 1826 C C . SER B 1 99 ? 3.197 -25.266 -12.992 1 89.44 99 SER B C 1
ATOM 1828 O O . SER B 1 99 ? 3.482 -25.875 -11.953 1 89.44 99 SER B O 1
ATOM 1830 N N . ALA B 1 100 ? 3.691 -24.109 -13.25 1 89.12 100 ALA B N 1
ATOM 1831 C CA . ALA B 1 100 ? 4.531 -23.375 -12.305 1 89.12 100 ALA B CA 1
ATOM 1832 C C . ALA B 1 100 ? 3.734 -22.938 -11.078 1 89.12 100 ALA B C 1
ATOM 1834 O O . ALA B 1 100 ? 4.242 -23 -9.953 1 89.12 100 ALA B O 1
ATOM 1835 N N . ALA B 1 101 ? 2.486 -22.5 -11.305 1 87.81 101 ALA B N 1
ATOM 1836 C CA . ALA B 1 101 ? 1.62 -22.062 -10.211 1 87.81 101 ALA B CA 1
ATOM 1837 C C . ALA B 1 101 ? 1.389 -23.188 -9.219 1 87.81 101 ALA B C 1
ATOM 1839 O O . ALA B 1 101 ? 1.381 -22.969 -8 1 87.81 101 ALA B O 1
ATOM 1840 N N . ARG B 1 102 ? 1.203 -24.312 -9.633 1 85.62 102 ARG B N 1
ATOM 1841 C CA . ARG B 1 102 ? 0.937 -25.469 -8.773 1 85.62 102 ARG B CA 1
ATOM 1842 C C . ARG B 1 102 ? 2.102 -25.734 -7.828 1 85.62 102 ARG B C 1
ATOM 1844 O O . ARG B 1 102 ? 1.896 -26.125 -6.68 1 85.62 102 ARG B O 1
ATOM 1851 N N . ARG B 1 103 ? 3.266 -25.469 -8.242 1 86.88 103 ARG B N 1
ATOM 1852 C CA . ARG B 1 103 ? 4.465 -25.766 -7.465 1 86.88 103 ARG B CA 1
ATOM 1853 C C . ARG B 1 103 ? 4.621 -24.766 -6.316 1 86.88 103 ARG B C 1
ATOM 1855 O O . ARG B 1 103 ? 5.32 -25.047 -5.34 1 86.88 103 ARG B O 1
ATOM 1862 N N . VAL B 1 104 ? 4.012 -23.641 -6.512 1 87 104 VAL B N 1
ATOM 1863 C CA . VAL B 1 104 ? 4.273 -22.578 -5.543 1 87 104 VAL B CA 1
ATOM 1864 C C . VAL B 1 104 ? 3.053 -22.375 -4.648 1 87 104 VAL B C 1
ATOM 1866 O O . VAL B 1 104 ? 3.143 -21.734 -3.598 1 87 104 VAL B O 1
ATOM 1869 N N . ARG B 1 105 ? 1.975 -22.969 -4.941 1 83.62 105 ARG B N 1
ATOM 1870 C CA . ARG B 1 105 ? 0.712 -22.766 -4.238 1 83.62 105 ARG B CA 1
ATOM 1871 C C . ARG B 1 105 ? 0.837 -23.141 -2.766 1 83.62 105 ARG B C 1
ATOM 1873 O O . ARG B 1 105 ? 0.237 -22.5 -1.901 1 83.62 105 ARG B O 1
ATOM 1880 N N . ASP B 1 106 ? 1.618 -24.109 -2.508 1 82.94 106 ASP B N 1
ATOM 1881 C CA . ASP B 1 106 ? 1.746 -24.609 -1.144 1 82.94 106 ASP B CA 1
ATOM 1882 C C . ASP B 1 106 ? 2.535 -23.625 -0.272 1 82.94 106 ASP B C 1
ATOM 1884 O O . ASP B 1 106 ? 2.564 -23.766 0.952 1 82.94 106 ASP B O 1
ATOM 1888 N N . ARG B 1 107 ? 3.27 -22.734 -0.893 1 83.31 107 ARG B N 1
ATOM 1889 C CA . ARG B 1 107 ? 4.047 -21.75 -0.149 1 83.31 107 ARG B CA 1
ATOM 1890 C C . ARG B 1 107 ? 3.146 -20.672 0.434 1 83.31 107 ARG B C 1
ATOM 1892 O O . ARG B 1 107 ? 3.576 -19.891 1.29 1 83.31 107 ARG B O 1
ATOM 1899 N N . PHE B 1 108 ? 2.039 -20.609 -0.086 1 79.38 108 PHE B N 1
ATOM 1900 C CA . PHE B 1 108 ? 1.078 -19.641 0.44 1 79.38 108 PHE B CA 1
ATOM 1901 C C . PHE B 1 108 ? 0.354 -20.219 1.656 1 79.38 108 PHE B C 1
ATOM 1903 O O . PHE B 1 108 ? 0.109 -21.422 1.732 1 79.38 108 PHE B O 1
ATOM 1910 N N . ASP B 1 109 ? 0.664 -19.516 2.928 1 61.62 109 ASP B N 1
ATOM 1911 C CA . ASP B 1 109 ? -0.107 -20 4.07 1 61.62 109 ASP B CA 1
ATOM 1912 C C . ASP B 1 109 ? -1.464 -20.547 3.631 1 61.62 109 ASP B C 1
ATOM 1914 O O . ASP B 1 109 ? -2.094 -20 2.723 1 61.62 109 ASP B O 1
ATOM 1918 N N . PRO B 1 110 ? -1.667 -21.875 4.074 1 50.28 110 PRO B N 1
ATOM 1919 C CA . PRO B 1 110 ? -2.975 -22.453 3.758 1 50.28 110 PRO B CA 1
ATOM 1920 C C . PRO B 1 110 ? -4.117 -21.453 3.908 1 50.28 110 PRO B C 1
ATOM 1922 O O . PRO B 1 110 ? -4.156 -20.703 4.883 1 50.28 110 PRO B O 1
ATOM 1925 N N . PHE B 1 111 ? -4.297 -20.844 3.156 1 45.88 111 PHE B N 1
ATOM 1926 C CA . PHE B 1 111 ? -5.641 -20.312 3.354 1 45.88 111 PHE B CA 1
ATOM 1927 C C . PHE B 1 111 ? -6.484 -21.25 4.199 1 45.88 111 PHE B C 1
ATOM 1929 O O . PHE B 1 111 ? -6.344 -22.469 4.094 1 45.88 111 PHE B O 1
ATOM 1936 N N . ARG B 1 112 ? -6.668 -20.875 5.633 1 40.97 112 ARG B N 1
ATOM 1937 C CA . ARG B 1 112 ? -7.621 -21.797 6.242 1 40.97 112 ARG B CA 1
ATOM 1938 C C . ARG B 1 112 ? -8.531 -22.406 5.188 1 40.97 112 ARG B C 1
ATOM 1940 O O . ARG B 1 112 ? -9.656 -21.938 4.98 1 40.97 112 ARG B O 1
ATOM 1947 N N . VAL B 1 113 ? -8.117 -22.844 4.141 1 37.47 113 VAL B N 1
ATOM 1948 C CA . VAL B 1 113 ? -8.984 -23.688 3.33 1 37.47 113 VAL B CA 1
ATOM 1949 C C . VAL B 1 113 ? -9.297 -24.984 4.082 1 37.47 113 VAL B C 1
ATOM 1951 O O . VAL B 1 113 ? -8.43 -25.844 4.227 1 37.47 113 VAL B O 1
ATOM 1954 N N . PHE B 1 114 ? -9.82 -25.031 5.277 1 34.09 114 PHE B N 1
ATOM 1955 C CA . PHE B 1 114 ? -10.312 -26.359 5.629 1 34.09 114 PHE B CA 1
ATOM 1956 C C . PHE B 1 114 ? -10.602 -27.188 4.375 1 34.09 114 PHE B C 1
ATOM 1958 O O . PHE B 1 114 ? -9.992 -28.234 4.156 1 34.09 114 PHE B O 1
ATOM 1965 N N . ASP B 1 115 ? -12.047 -27.703 4.344 1 32.47 115 ASP B N 1
ATOM 1966 C CA . ASP B 1 115 ? -12.562 -28.812 3.57 1 32.47 115 ASP B CA 1
ATOM 1967 C C . ASP B 1 115 ? -12.25 -28.656 2.084 1 32.47 115 ASP B C 1
ATOM 1969 O O . ASP B 1 115 ? -11.844 -29.609 1.416 1 32.47 115 ASP B O 1
ATOM 1973 N N . GLU B 1 116 ? -13.344 -27.875 1.401 1 33.91 116 GLU B N 1
ATOM 1974 C CA . GLU B 1 116 ? -13.773 -28.156 0.035 1 33.91 116 GLU B CA 1
ATOM 1975 C C . GLU B 1 116 ? -12.688 -27.781 -0.972 1 33.91 116 GLU B C 1
ATOM 1977 O O . GLU B 1 116 ? -11.805 -26.969 -0.67 1 33.91 116 GLU B O 1
ATOM 1982 N N . ASP B 1 117 ? -12.609 -28.469 -2.168 1 35.16 117 ASP B N 1
ATOM 1983 C CA . ASP B 1 117 ? -12.023 -28.344 -3.502 1 35.16 117 ASP B CA 1
ATOM 1984 C C . ASP B 1 117 ? -11.703 -26.891 -3.836 1 35.16 117 ASP B C 1
ATOM 1986 O O . ASP B 1 117 ? -12.555 -26.016 -3.672 1 35.16 117 ASP B O 1
ATOM 1990 N N . LEU B 1 118 ? -10.531 -26.344 -3.514 1 41.5 118 LEU B N 1
ATOM 1991 C CA . LEU B 1 118 ? -10.133 -25.156 -4.242 1 41.5 118 LEU B CA 1
ATOM 1992 C C . LEU B 1 118 ? -10.984 -24.969 -5.5 1 41.5 118 LEU B C 1
ATOM 1994 O O . LEU B 1 118 ? -10.75 -25.641 -6.508 1 41.5 118 LEU B O 1
ATOM 1998 N N . VAL B 1 119 ? -12.281 -25.141 -5.379 1 38.31 119 VAL B N 1
ATOM 1999 C CA . VAL B 1 119 ? -13.031 -24.781 -6.574 1 38.31 119 VAL B CA 1
ATOM 2000 C C . VAL B 1 119 ? -12.352 -23.625 -7.289 1 38.31 119 VAL B C 1
ATOM 2002 O O . VAL B 1 119 ? -11.641 -22.828 -6.664 1 38.31 119 VAL B O 1
ATOM 2005 N N . ASP B 1 120 ? -12.469 -23.406 -8.562 1 44.06 120 ASP B N 1
ATOM 2006 C CA . ASP B 1 120 ? -11.992 -22.625 -9.711 1 44.06 120 ASP B CA 1
ATOM 2007 C C . ASP B 1 120 ? -11.938 -21.141 -9.383 1 44.06 120 ASP B C 1
ATOM 2009 O O . ASP B 1 120 ? -12.758 -20.359 -9.867 1 44.06 120 ASP B O 1
ATOM 2013 N N . LEU B 1 121 ? -12.148 -20.688 -8.172 1 48.97 121 LEU B N 1
ATOM 2014 C CA . LEU B 1 121 ? -12 -19.25 -8.32 1 48.97 121 LEU B CA 1
ATOM 2015 C C . LEU B 1 121 ? -10.672 -18.906 -8.984 1 48.97 121 LEU B C 1
ATOM 2017 O O . LEU B 1 121 ? -9.711 -19.672 -8.891 1 48.97 121 LEU B O 1
ATOM 2021 N N . ASP B 1 122 ? -10.703 -18.141 -10.094 1 66.19 122 ASP B N 1
ATOM 2022 C CA . ASP B 1 122 ? -9.609 -17.781 -11 1 66.19 122 ASP B CA 1
ATOM 2023 C C . ASP B 1 122 ? -8.492 -17.078 -10.25 1 66.19 122 ASP B C 1
ATOM 2025 O O . ASP B 1 122 ? -8.414 -15.844 -10.25 1 66.19 122 ASP B O 1
ATOM 2029 N N . VAL B 1 123 ? -8 -17.75 -9.18 1 77 123 VAL B N 1
ATOM 2030 C CA . VAL B 1 123 ? -6.773 -17.281 -8.555 1 77 123 VAL B CA 1
ATOM 2031 C C . VAL B 1 123 ? -5.629 -17.312 -9.562 1 77 123 VAL B C 1
ATOM 2033 O O . VAL B 1 123 ? -5.426 -18.328 -10.242 1 77 123 VAL B O 1
ATOM 2036 N N . ARG B 1 124 ? -5.055 -16.156 -9.641 1 86.81 124 ARG B N 1
ATOM 2037 C CA . ARG B 1 124 ? -3.895 -16.047 -10.516 1 86.81 124 ARG B CA 1
ATOM 2038 C C . ARG B 1 124 ? -2.635 -15.719 -9.727 1 86.81 124 ARG B C 1
ATOM 2040 O O . ARG B 1 124 ? -2.678 -14.914 -8.789 1 86.81 124 ARG B O 1
ATOM 2047 N N . LEU B 1 125 ? -1.668 -16.469 -10.039 1 92.56 125 LEU B N 1
ATOM 2048 C CA . LEU B 1 125 ? -0.375 -16.188 -9.43 1 92.56 125 LEU B CA 1
ATOM 2049 C C . LEU B 1 125 ? 0.529 -15.43 -10.398 1 92.56 125 LEU B C 1
ATOM 2051 O O . LEU B 1 125 ? 0.57 -15.734 -11.586 1 92.56 125 LEU B O 1
ATOM 2055 N N . TYR B 1 126 ? 1.199 -14.438 -9.891 1 95.75 126 TYR B N 1
ATOM 2056 C CA . TYR B 1 126 ? 2.125 -13.625 -10.672 1 95.75 126 TYR B CA 1
ATOM 2057 C C . TYR B 1 126 ? 3.49 -13.555 -10 1 95.75 126 TYR B C 1
ATOM 2059 O O . TYR B 1 126 ? 3.584 -13.289 -8.797 1 95.75 126 TYR B O 1
ATOM 2067 N N . ARG B 1 127 ? 4.488 -13.82 -10.703 1 97.56 127 ARG B N 1
ATOM 2068 C CA . ARG B 1 127 ? 5.836 -13.484 -10.25 1 97.56 127 ARG B CA 1
ATOM 2069 C C . ARG B 1 127 ? 6.121 -12 -10.445 1 97.56 127 ARG B C 1
ATOM 2071 O O . ARG B 1 127 ? 5.715 -11.406 -11.453 1 97.56 127 ARG B O 1
ATOM 2078 N N . VAL B 1 128 ? 6.824 -11.391 -9.539 1 98.19 128 VAL B N 1
ATOM 2079 C CA . VAL B 1 128 ? 7.312 -10.031 -9.703 1 98.19 128 VAL B CA 1
ATOM 2080 C C . VAL B 1 128 ? 8.711 -10.055 -10.312 1 98.19 128 VAL B C 1
ATOM 2082 O O . VAL B 1 128 ? 9.641 -10.625 -9.727 1 98.19 128 VAL B O 1
ATOM 2085 N N . ASP B 1 129 ? 8.844 -9.547 -11.477 1 98.25 129 ASP B N 1
ATOM 2086 C CA . ASP B 1 129 ? 10.148 -9.312 -12.094 1 98.25 129 ASP B CA 1
ATOM 2087 C C . ASP B 1 129 ? 10.703 -7.949 -11.703 1 98.25 129 ASP B C 1
ATOM 2089 O O . ASP B 1 129 ? 10.336 -6.93 -12.289 1 98.25 129 ASP B O 1
ATOM 2093 N N . PRO B 1 130 ? 11.641 -7.875 -10.773 1 97.94 130 PRO B N 1
ATOM 2094 C CA . PRO B 1 130 ? 12 -6.605 -10.133 1 97.94 130 PRO B CA 1
ATOM 2095 C C . PRO B 1 130 ? 12.875 -5.727 -11.023 1 97.94 130 PRO B C 1
ATOM 2097 O O . PRO B 1 130 ? 13.727 -6.234 -11.758 1 97.94 130 PRO B O 1
ATOM 2100 N N . THR B 1 131 ? 12.641 -4.461 -11.039 1 97.06 131 THR B N 1
ATOM 2101 C CA . THR B 1 131 ? 13.508 -3.457 -11.648 1 97.06 131 THR B CA 1
ATOM 2102 C C . THR B 1 131 ? 14.273 -2.689 -10.578 1 97.06 131 THR B C 1
ATOM 2104 O O . THR B 1 131 ? 15.328 -2.117 -10.852 1 97.06 131 THR B O 1
ATOM 2107 N N . ALA B 1 132 ? 13.797 -2.631 -9.344 1 96 132 ALA B N 1
ATOM 2108 C CA . ALA B 1 132 ? 14.453 -1.994 -8.203 1 96 132 ALA B CA 1
ATOM 2109 C C . ALA B 1 132 ? 13.914 -2.545 -6.887 1 96 132 ALA B C 1
ATOM 2111 O O . ALA B 1 132 ? 12.789 -3.039 -6.824 1 96 132 ALA B O 1
ATOM 2112 N N . ARG B 1 133 ? 14.734 -2.496 -5.879 1 95.94 133 ARG B N 1
ATOM 2113 C CA . ARG B 1 133 ? 14.383 -2.895 -4.52 1 95.94 133 ARG B CA 1
ATOM 2114 C C . ARG B 1 133 ? 14.961 -1.921 -3.5 1 95.94 133 ARG B C 1
ATOM 2116 O O . ARG B 1 133 ? 16.109 -1.502 -3.619 1 95.94 133 ARG B O 1
ATOM 2123 N N . ALA B 1 134 ? 14.164 -1.531 -2.561 1 94.44 134 ALA B N 1
ATOM 2124 C CA . ALA B 1 134 ? 14.633 -0.629 -1.511 1 94.44 134 ALA B CA 1
ATOM 2125 C C . ALA B 1 134 ? 14.047 -1.017 -0.155 1 94.44 134 ALA B C 1
ATOM 2127 O O . ALA B 1 134 ? 12.867 -1.353 -0.053 1 94.44 134 ALA B O 1
ATOM 2128 N N . GLY B 1 135 ? 14.898 -1.118 0.822 1 95.25 135 GLY B N 1
ATOM 2129 C CA . GLY B 1 135 ? 14.5 -1.287 2.211 1 95.25 135 GLY B CA 1
ATOM 2130 C C . GLY B 1 135 ? 14.844 -0.09 3.078 1 95.25 135 GLY B C 1
ATOM 2131 O O . GLY B 1 135 ? 15.953 0.436 3.01 1 95.25 135 GLY B O 1
ATOM 2132 N N . ARG B 1 136 ? 13.859 0.348 3.877 1 92.5 136 ARG B N 1
ATOM 2133 C CA . ARG B 1 136 ? 14.07 1.515 4.727 1 92.5 136 ARG B CA 1
ATOM 2134 C C . ARG B 1 136 ? 13.633 1.235 6.16 1 92.5 136 ARG B C 1
ATOM 2136 O O . ARG B 1 136 ? 12.609 0.584 6.383 1 92.5 136 ARG B O 1
ATOM 2143 N N . ARG B 1 137 ? 14.461 1.732 7.016 1 91 137 ARG B N 1
ATOM 2144 C CA . ARG B 1 137 ? 14.062 1.81 8.414 1 91 137 ARG B CA 1
ATOM 2145 C C . ARG B 1 137 ? 13.6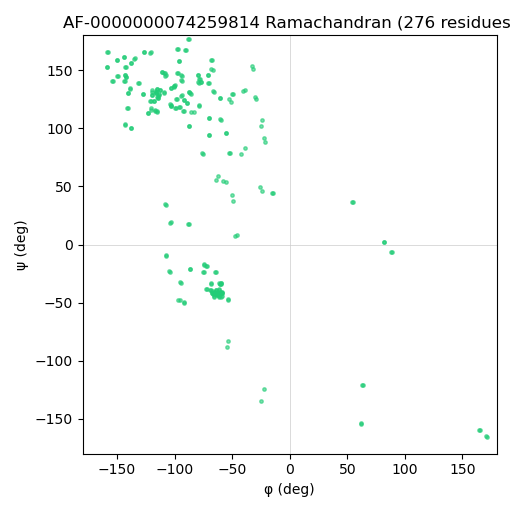09 3.219 8.781 1 91 137 ARG B C 1
ATOM 2147 O O . ARG B 1 137 ? 14.195 4.203 8.328 1 91 137 ARG B O 1
ATOM 2154 N N . VAL B 1 138 ? 12.5 3.199 9.508 1 79.5 138 VAL B N 1
ATOM 2155 C CA . VAL B 1 138 ? 11.961 4.496 9.906 1 79.5 138 VAL B CA 1
ATOM 2156 C C . VAL B 1 138 ? 11.844 4.562 11.43 1 79.5 138 VAL B C 1
ATOM 2158 O O . VAL B 1 138 ? 11.195 3.715 12.047 1 79.5 138 VAL B O 1
ATOM 2161 N N . ALA B 1 139 ? 12.656 5.441 12.023 1 72.5 139 ALA B N 1
ATOM 2162 C CA . ALA B 1 139 ? 12.508 5.684 13.453 1 72.5 139 ALA B CA 1
ATOM 2163 C C . ALA B 1 139 ? 11.336 6.621 13.734 1 72.5 139 ALA B C 1
ATOM 2165 O O . ALA B 1 139 ? 11.156 7.625 13.039 1 72.5 139 ALA B O 1
ATOM 2166 N N . ARG B 1 140 ? 10.352 6.195 14.469 1 63.19 140 ARG B N 1
ATOM 2167 C CA . ARG B 1 140 ? 9.156 7 14.719 1 63.19 140 ARG B CA 1
ATOM 2168 C C . ARG B 1 140 ? 9.148 7.535 16.141 1 63.19 140 ARG B C 1
ATOM 2170 O O . ARG B 1 140 ? 9.766 6.953 17.031 1 63.19 140 ARG B O 1
#

Foldseek 3Di:
DPPLPFDKDWDDPVRLDVQCDFKDKWKKWFDAPPDIDIDIWIWGDDPNWIKTKDFPPVPPVVVVRLVRGAKMKIKDKDPPVFKIKMKIFIAGWDWDDPVRCVVCVPSTPPPPPPDDDPPPRVIIMTTGDGPDMTMIMTGD/DPPLPFDKDWDDPVRLDVQCDFKDKWKKWFDAVPDIDIDIWIWGDDPNWIKTKDFPPVPPVVVVRLVRGAKMKIKDKDPPVFKIKMKIFIAGWDWDDPVRCVVCVVSTPPPVPPDDDPPPRPIIMTTGDGPDMTMIMTGD

Sequence (280 aa):
MNGPFTYTAGMDEAEVEAALGDAGTAVLALADGDRAYAVPVSYARADGDLVVRLTDDGDATKLAFLDATEEVVVLVYDDDPKEGWSVQIRGRLVRLEESAARRVRDRFDPFRVFDEDLVDLDVRLYRVDPTARAGRRVARMNGPFTYTAGMDEAEVEAALGDAGTAVLALADGDRAYAVPVSYARADGDLVVRLTDDGDATKLAFLDATEEVVVLVYDDDPKEGWSVQIRGRLVRLEESAARRVRDRFDPFRVFDEDLVDLDVRLYRVDPTARAGRRVAR

Organism: NCBI:txid2743089

Radius of gyration: 18.83 Å; Cα contacts (8 Å, |Δi|>4): 665; chains: 2; bounding box: 42×56×41 Å

Solvent-accessible surface area (backbone atoms only — not comparable to full-atom values): 14333 Å² total; per-residue (Å²): 92,59,31,58,62,63,49,71,40,80,45,52,72,68,54,43,52,63,70,56,52,57,47,51,71,30,36,42,19,26,2,46,43,34,30,25,39,66,45,79,29,44,30,24,51,53,97,90,34,49,31,37,50,43,71,64,80,73,51,58,66,60,51,52,28,57,73,45,30,59,30,32,24,42,37,38,72,45,80,46,71,59,62,18,36,38,38,40,37,31,24,32,80,40,74,50,52,71,76,60,38,61,74,46,53,76,52,37,75,71,43,68,40,66,87,9,51,71,52,82,66,57,66,41,43,26,36,54,49,69,78,44,74,46,29,37,31,33,40,55,86,56,29,56,63,66,49,70,42,78,46,51,72,68,55,42,51,62,72,56,54,56,46,52,73,30,34,41,19,27,2,46,43,33,31,25,39,67,46,79,31,44,30,21,51,52,97,90,33,48,32,38,51,43,72,64,80,73,52,60,66,62,53,52,27,58,72,46,31,58,30,33,24,43,37,37,72,44,80,46,71,59,62,19,36,38,37,40,36,30,23,31,79,41,74,50,51,70,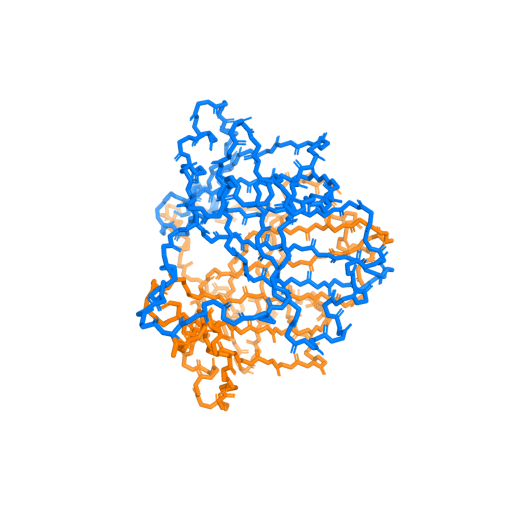76,61,39,62,74,48,53,77,49,35,75,70,45,69,40,73,83,12,55,71,54,81,66,57,64,41,44,25,35,53,51,70,77,47,76,50,29,37,31,34,41,55

Secondary structure (DSSP, 8-state):
-------EEE--HHHHHHHH-SEEEEEEEEEEBTEEEEEEEEEEEETTEEEEEEE--S-HHHHHHHHH-SBEEEEEEE--SSEEEEEEEEEEEEEPPHHHHHHHGGGS------SS------EEEEEEEEEEEEEEEEE-/-------EEE--HHHHHHHH-SEEEEEEEEEEBTEEEEEEEEEEEETTEEEEEEE--S-HHHHHHHHH-SBEEEEEEE--SSEEEEEEEEEEEEEPPHHHHHHHGGGS---S--SS------EEEEEEEEEEEEEEEEE-